Protein AF-0000000085060908 (afdb_homodimer)

Foldseek 3Di:
DAQAEDEDEFQDLVLLVCLCCVQVNWAWQDFADDPPGTQTWTHHPVCNPHHIYTHHYQPPPVRLVVLQVCVVVVHFPEEEEDADQVVSQVSNVVVVWAWPADWDDDDQKTKTWTDSVGRGIYMYIYGPDPDPD/DAQAEDEDEFQDLVLLVCLCCVQVNWAWQDWADDPPGTQTWTHHPVCNPHHIYTHHYQPPPVRLVVLQVCVVVVHFPEEEEDADQVVSQVSNVVVVWAWPADWDDDDQKTKTWTDSVGRGIYMYIYGPDPPPD

Sequence (266 aa):
MKIFIATVFVDNQEKALDFYTNKLGFQKKADISAGDYRWLTVVSPDQPNGVQLLLEPNAHPATKPFQSALKADCIPFTQFEVEDLDKEFQRLKSLGVEFVVEPMDAGPVMIASFDDTCGNLIQIMQYKFKKQEMKIFIATVFVDNQEKALDFYTNKLGFQKKADISAGDYRWLTVVSPDQPNGVQLLLEPNAHPATKPFQSALKADCIPFTQFEVEDLDKEFQRLKSLGVEFVVEPMDAGPVMIASFDDTCGNLIQIMQYKFKKQE

pLDDT: mean 95.76, std 8.35, range [41.19, 98.88]

Secondary structure (DSSP, 8-state):
-EE-EEEEEES-HHHHHHIIIIIT--EEEEEEEETTEEEEEEE-TT-TTS-EEEEEE--STTHHHHHHHHHHTT--SEEEE-S-HHHHHHHHHHTTPPEEEEEEEETTEEEEEEE-SSS-EEEEEEESS----/-EE-EEEEEES-HHHHHHIIIIIT--EEEEEEEETTEEEEEEE-TT-TTS-EEEEEE--STTHHHHHHHHHHTT--SEEEE-S-HHHHHHHHHHTTPPEEEEEEEETTEEEEEEE-SSS-EEEEEEESS----

Radius of gyration: 17.88 Å; Cα contacts (8 Å, |Δi|>4): 579; chains: 2; bounding box: 43×49×37 Å

Organism: Heterostelium pallidum (strain ATCC 26659 / Pp 5 / PN500) (NCBI:txid670386)

Solvent-accessible surface area (backbone atoms only — not comparable to full-atom values): 14336 Å² total; per-residue (Å²): 97,35,74,38,47,26,79,44,62,22,79,42,60,67,63,42,50,48,43,45,28,76,69,61,55,32,33,84,72,44,80,39,85,51,87,97,46,56,51,34,27,30,20,19,71,90,36,77,85,52,51,28,40,30,47,36,70,40,74,55,83,48,43,49,60,31,37,50,51,36,41,75,69,72,40,54,75,48,40,31,37,35,92,49,54,69,61,50,50,53,53,38,43,74,71,66,49,50,64,80,34,66,81,39,84,63,80,68,27,35,34,30,26,28,51,68,83,30,60,40,26,39,29,40,34,20,68,72,56,79,74,80,126,95,35,74,37,48,25,81,45,60,22,78,42,59,68,62,42,51,48,43,45,28,77,69,61,54,32,35,82,72,45,81,39,86,50,86,96,47,56,52,33,26,28,19,20,70,91,36,76,85,54,53,28,40,31,47,36,70,41,75,55,83,47,43,51,61,30,37,50,52,36,41,74,70,71,39,55,76,47,41,30,36,37,93,49,52,68,60,49,50,53,53,39,43,75,71,66,48,51,64,79,36,66,81,40,84,65,78,69,28,34,35,29,27,30,52,68,85,30,60,40,29,38,28,40,32,19,69,70,57,78,74,81,125

Structure (mmCIF, N/CA/C/O backbone):
data_AF-0000000085060908-model_v1
#
loop_
_entity.id
_entity.type
_entity.pdbx_description
1 polymer 'VOC domain-containing protein'
#
loop_
_atom_site.group_PDB
_atom_site.id
_atom_site.type_symbol
_atom_site.label_atom_id
_atom_site.label_alt_id
_atom_site.label_comp_id
_atom_site.label_asym_id
_atom_site.label_entity_id
_atom_site.label_seq_id
_atom_site.pdbx_PDB_ins_code
_atom_site.Cartn_x
_atom_site.Cartn_y
_atom_site.Cartn_z
_atom_site.occupancy
_atom_site.B_iso_or_equiv
_atom_site.auth_seq_id
_atom_site.auth_comp_id
_atom_site.auth_asym_id
_atom_site.auth_atom_id
_atom_site.pdbx_PDB_model_num
ATOM 1 N N . MET A 1 1 ? -1.332 -15.992 3.406 1 96 1 MET A N 1
ATOM 2 C CA . MET A 1 1 ? -0.693 -14.836 2.793 1 96 1 MET A CA 1
ATOM 3 C C . MET A 1 1 ? -1.074 -13.555 3.525 1 96 1 MET A C 1
ATOM 5 O O . MET A 1 1 ? -2.223 -13.383 3.938 1 96 1 MET A O 1
ATOM 9 N N . LYS A 1 2 ? -0.089 -12.648 3.775 1 97.62 2 LYS A N 1
ATOM 10 C CA . LYS A 1 2 ? -0.307 -11.406 4.512 1 97.62 2 LYS A CA 1
ATOM 11 C C . LYS A 1 2 ? 0.188 -10.203 3.713 1 97.62 2 LYS A C 1
ATOM 13 O O . LYS A 1 2 ? 1.217 -10.273 3.037 1 97.62 2 LYS A O 1
ATOM 18 N N . ILE A 1 3 ? -0.562 -9.148 3.846 1 98.38 3 ILE A N 1
ATOM 19 C CA . ILE A 1 3 ? -0.056 -7.891 3.299 1 98.38 3 ILE A CA 1
ATOM 20 C C . ILE A 1 3 ? 1.194 -7.461 4.062 1 98.38 3 ILE A C 1
ATOM 22 O O . ILE A 1 3 ? 1.163 -7.324 5.289 1 98.38 3 ILE A O 1
ATOM 26 N N . PHE A 1 4 ? 2.242 -7.309 3.355 1 97.12 4 PHE A N 1
ATOM 27 C CA . PHE A 1 4 ? 3.523 -7.086 4.02 1 97.12 4 PHE A CA 1
ATOM 28 C C . PHE A 1 4 ? 3.99 -5.648 3.822 1 97.12 4 PHE A C 1
ATOM 30 O O . PHE A 1 4 ? 4.484 -5.016 4.758 1 97.12 4 PHE A O 1
ATOM 37 N N . ILE A 1 5 ? 3.816 -5.172 2.637 1 97.75 5 ILE A N 1
ATOM 38 C CA . ILE A 1 5 ? 4.316 -3.846 2.291 1 97.75 5 ILE A CA 1
ATOM 39 C C . ILE A 1 5 ? 3.168 -2.98 1.773 1 97.75 5 ILE A C 1
ATOM 41 O O . ILE A 1 5 ? 2.348 -3.439 0.977 1 97.75 5 ILE A O 1
ATOM 45 N N . ALA A 1 6 ? 3.078 -1.814 2.252 1 98.38 6 ALA A N 1
ATOM 46 C CA . ALA A 1 6 ? 2.453 -0.684 1.569 1 98.38 6 ALA A CA 1
ATOM 47 C C . ALA A 1 6 ? 3.504 0.293 1.051 1 98.38 6 ALA A C 1
ATOM 49 O O . ALA A 1 6 ? 4.539 0.5 1.691 1 98.38 6 ALA A O 1
ATOM 50 N N . THR A 1 7 ? 3.232 0.821 -0.102 1 97.88 7 THR A N 1
ATOM 51 C CA . THR A 1 7 ? 4.277 1.631 -0.719 1 97.88 7 THR A CA 1
ATOM 52 C C . THR A 1 7 ? 3.84 3.088 -0.828 1 97.88 7 THR A C 1
ATOM 54 O O . THR A 1 7 ? 2.674 3.373 -1.117 1 97.88 7 THR A O 1
ATOM 57 N N . VAL A 1 8 ? 4.715 3.986 -0.559 1 98.25 8 VAL A N 1
ATOM 58 C CA . VAL A 1 8 ? 4.652 5.359 -1.042 1 98.25 8 VAL A CA 1
ATOM 59 C C . VAL A 1 8 ? 5.926 5.699 -1.812 1 98.25 8 VAL A C 1
ATOM 61 O O . VAL A 1 8 ? 7.027 5.332 -1.396 1 98.25 8 VAL A O 1
ATOM 64 N N . PHE A 1 9 ? 5.758 6.336 -2.949 1 98.44 9 PHE A N 1
ATOM 65 C CA . PHE A 1 9 ? 6.906 6.797 -3.715 1 98.44 9 PHE A CA 1
ATOM 66 C C . PHE A 1 9 ? 7.383 8.156 -3.211 1 98.44 9 PHE A C 1
ATOM 68 O O . PHE A 1 9 ? 6.57 9.047 -2.943 1 98.44 9 PHE A O 1
ATOM 75 N N . VAL A 1 10 ? 8.68 8.281 -3.148 1 98.62 10 VAL A N 1
ATOM 76 C CA . VAL A 1 10 ? 9.195 9.516 -2.568 1 98.62 10 VAL A CA 1
ATOM 77 C C . VAL A 1 10 ? 10.352 10.039 -3.414 1 98.62 10 VAL A C 1
ATOM 79 O O . VAL A 1 10 ? 11.094 9.266 -4.012 1 98.62 10 VAL A O 1
ATOM 82 N N . ASP A 1 11 ? 10.57 11.375 -3.455 1 97.62 11 ASP A N 1
ATOM 83 C CA . ASP A 1 11 ? 11.609 11.977 -4.281 1 97.62 11 ASP A CA 1
ATOM 84 C C . ASP A 1 11 ? 12.953 11.984 -3.561 1 97.62 11 ASP A C 1
ATOM 86 O O . ASP A 1 11 ? 14 12.117 -4.191 1 97.62 11 ASP A O 1
ATOM 90 N N . ASN A 1 12 ? 12.914 11.906 -2.285 1 97.88 12 ASN A N 1
ATOM 91 C CA . ASN A 1 12 ? 14.094 11.883 -1.425 1 97.88 12 ASN A CA 1
ATOM 92 C C . ASN A 1 12 ? 13.852 11.062 -0.162 1 97.88 12 ASN A C 1
ATOM 94 O O . ASN A 1 12 ? 13.039 11.445 0.687 1 97.88 12 ASN A O 1
ATOM 98 N N . GLN A 1 13 ? 14.586 9.914 -0.036 1 98.5 13 GLN A N 1
ATOM 99 C CA . GLN A 1 13 ? 14.305 8.969 1.041 1 98.5 13 GLN A CA 1
ATOM 100 C C . GLN A 1 13 ? 14.625 9.578 2.402 1 98.5 13 GLN A C 1
ATOM 102 O O . GLN A 1 13 ? 13.914 9.336 3.381 1 98.5 13 GLN A O 1
ATOM 107 N N . GLU A 1 14 ? 15.641 10.367 2.475 1 98.06 14 GLU A N 1
ATOM 108 C CA . GLU A 1 14 ? 16 10.977 3.75 1 98.06 14 GLU A CA 1
ATOM 109 C C . GLU A 1 14 ? 14.938 11.984 4.199 1 98.06 14 GLU A C 1
ATOM 111 O O . GLU A 1 14 ? 14.562 12.016 5.371 1 98.06 14 GLU A O 1
ATOM 116 N N . LYS A 1 15 ? 14.57 12.812 3.285 1 98.44 15 LYS A N 1
ATOM 117 C CA . LYS A 1 15 ? 13.508 13.766 3.582 1 98.44 15 LYS A CA 1
ATOM 118 C C . LYS A 1 15 ? 12.234 13.039 4.012 1 98.44 15 LYS A C 1
ATOM 120 O O . LYS A 1 15 ? 11.562 13.461 4.957 1 98.44 15 LYS A O 1
ATOM 125 N N . ALA A 1 16 ? 11.898 11.969 3.316 1 98.75 16 ALA A N 1
ATOM 126 C CA . ALA A 1 16 ? 10.711 11.188 3.643 1 98.75 16 ALA A CA 1
ATOM 127 C C . ALA A 1 16 ? 10.836 10.562 5.031 1 98.75 16 ALA A C 1
ATOM 129 O O . ALA A 1 16 ? 9.898 10.617 5.828 1 98.75 16 ALA A O 1
ATOM 130 N N . LEU A 1 17 ? 11.984 9.945 5.27 1 98.81 17 LEU A N 1
ATOM 131 C CA . LEU A 1 17 ? 12.188 9.344 6.586 1 98.81 17 LEU A CA 1
ATOM 132 C C . LEU A 1 17 ? 11.961 10.375 7.691 1 98.81 17 LEU A C 1
ATOM 134 O O . LEU A 1 17 ? 11.273 10.086 8.672 1 98.81 17 LEU A O 1
ATOM 138 N N . ASP A 1 18 ? 12.523 11.516 7.551 1 98.69 18 ASP A N 1
ATOM 139 C CA . ASP A 1 18 ? 12.359 12.586 8.531 1 98.69 18 ASP A CA 1
ATOM 140 C C . ASP A 1 18 ? 10.891 12.961 8.703 1 98.69 18 ASP A C 1
ATOM 142 O O . ASP A 1 18 ? 10.391 13.031 9.828 1 98.69 18 ASP A O 1
ATOM 146 N N . PHE A 1 19 ? 10.18 13.164 7.641 1 98.88 19 PHE A N 1
ATOM 147 C CA . PHE A 1 19 ? 8.781 13.562 7.68 1 98.88 19 PHE A CA 1
ATOM 148 C C . PHE A 1 19 ? 7.93 12.477 8.336 1 98.88 19 PHE A C 1
ATOM 150 O O . PHE A 1 19 ? 7.16 12.766 9.258 1 98.88 19 PHE A O 1
ATOM 157 N N . TYR A 1 20 ? 8.039 11.234 7.922 1 98.88 20 TYR A N 1
ATOM 158 C CA . TYR A 1 20 ? 7.16 10.148 8.352 1 98.88 20 TYR A CA 1
ATOM 159 C C . TYR A 1 20 ? 7.473 9.727 9.781 1 98.88 20 TYR A C 1
ATOM 161 O O . TYR A 1 20 ? 6.613 9.18 10.477 1 98.88 20 TYR A O 1
ATOM 169 N N . THR A 1 21 ? 8.703 9.969 10.227 1 98.69 21 THR A N 1
ATOM 170 C CA . THR A 1 21 ? 9.016 9.648 11.617 1 98.69 21 THR A CA 1
ATOM 171 C C . THR A 1 21 ? 8.742 10.844 12.523 1 98.69 21 THR A C 1
ATOM 173 O O . THR A 1 21 ? 7.879 10.781 13.391 1 98.69 21 THR A O 1
ATOM 176 N N . ASN A 1 22 ? 9.289 11.992 12.203 1 98.12 22 ASN A N 1
ATOM 177 C CA . ASN A 1 22 ? 9.273 13.117 13.133 1 98.12 22 ASN A CA 1
ATOM 178 C C . ASN A 1 22 ? 7.949 13.867 13.086 1 98.12 22 ASN A C 1
ATOM 180 O O . ASN A 1 22 ? 7.516 14.438 14.094 1 98.12 22 ASN A O 1
ATOM 184 N N . LYS A 1 23 ? 7.316 13.891 11.961 1 98.25 23 LYS A N 1
ATOM 185 C CA . LYS A 1 23 ? 6.023 14.562 11.883 1 98.25 23 LYS A CA 1
ATOM 186 C C . LYS A 1 23 ? 4.879 13.578 12.109 1 98.25 23 LYS A C 1
ATOM 188 O O . LYS A 1 23 ? 3.998 13.828 12.938 1 98.25 23 LYS A O 1
ATOM 193 N N . LEU A 1 24 ? 4.938 12.461 11.477 1 98.56 24 LEU A N 1
ATOM 194 C CA . LEU A 1 24 ? 3.777 11.578 11.508 1 98.56 24 LEU A CA 1
ATOM 195 C C . LEU A 1 24 ? 3.885 10.578 12.656 1 98.56 24 LEU A C 1
ATOM 197 O O . LEU A 1 24 ? 2.893 9.953 13.031 1 98.56 24 LEU A O 1
ATOM 201 N N . GLY A 1 25 ? 5.082 10.305 13.148 1 98.12 25 GLY A N 1
ATOM 202 C CA . GLY A 1 25 ? 5.242 9.492 14.344 1 98.12 25 GLY A CA 1
ATOM 203 C C . GLY A 1 25 ? 5.504 8.023 14.031 1 98.12 25 GLY A C 1
ATOM 204 O O . GLY A 1 25 ? 5.547 7.191 14.938 1 98.12 25 GLY A O 1
ATOM 205 N N . PHE A 1 26 ? 5.707 7.68 12.797 1 98.88 26 PHE A N 1
ATOM 206 C CA . PHE A 1 26 ? 6.086 6.309 12.469 1 98.88 26 PHE A CA 1
ATOM 207 C C . PHE A 1 26 ? 7.484 5.996 12.984 1 98.88 26 PHE A C 1
ATOM 209 O O . PHE A 1 26 ? 8.25 6.902 13.312 1 98.88 26 PHE A O 1
ATOM 216 N N . GLN A 1 27 ? 7.762 4.664 13.031 1 98.75 27 GLN A N 1
ATOM 217 C CA . GLN A 1 27 ? 9.07 4.191 13.461 1 98.75 27 GLN A CA 1
ATOM 218 C C . GLN A 1 27 ? 9.828 3.527 12.312 1 98.75 27 GLN A C 1
ATOM 220 O O . GLN A 1 27 ? 9.242 2.754 11.547 1 98.75 27 GLN A O 1
ATOM 225 N N . LYS A 1 28 ? 11.109 3.887 12.25 1 98.62 28 LYS A N 1
ATOM 226 C CA . LYS A 1 28 ? 11.93 3.184 11.266 1 98.62 28 LYS A CA 1
ATOM 227 C C . LYS A 1 28 ? 11.984 1.688 11.562 1 98.62 28 LYS A C 1
ATOM 229 O O . LYS A 1 28 ? 12.156 1.285 12.719 1 98.62 28 LYS A O 1
ATOM 234 N N . LYS A 1 29 ? 11.812 0.874 10.555 1 97.94 29 LYS A N 1
ATOM 235 C CA . LYS A 1 29 ? 11.828 -0.577 10.711 1 97.94 29 LYS A CA 1
ATOM 236 C C . LYS A 1 29 ? 13.031 -1.193 10 1 97.94 29 LYS A C 1
ATOM 238 O O . LYS A 1 29 ? 13.773 -1.98 10.586 1 97.94 29 LYS A O 1
ATOM 243 N N . ALA A 1 30 ? 13.203 -0.899 8.734 1 96.5 30 ALA A N 1
ATOM 244 C CA . ALA A 1 30 ? 14.344 -1.38 7.953 1 96.5 30 ALA A CA 1
ATOM 245 C C . ALA A 1 30 ? 15.062 -0.224 7.27 1 96.5 30 ALA A C 1
ATOM 247 O O . ALA A 1 30 ? 14.43 0.735 6.82 1 96.5 30 ALA A O 1
ATOM 248 N N . ASP A 1 31 ? 16.297 -0.272 7.168 1 97 31 ASP A N 1
ATOM 249 C CA . ASP A 1 31 ? 17.203 0.636 6.461 1 97 31 ASP A CA 1
ATOM 250 C C . ASP A 1 31 ? 18.422 -0.103 5.941 1 97 31 ASP A C 1
ATOM 252 O O . ASP A 1 31 ? 19.484 -0.09 6.578 1 97 31 ASP A O 1
ATOM 256 N N . ILE A 1 32 ? 18.219 -0.673 4.781 1 94.19 32 ILE A N 1
ATOM 257 C CA . ILE A 1 32 ? 19.219 -1.562 4.211 1 94.19 32 ILE A CA 1
ATOM 258 C C . ILE A 1 32 ? 19.625 -1.066 2.822 1 94.19 32 ILE A C 1
ATOM 260 O O . ILE A 1 32 ? 18.766 -0.756 1.995 1 94.19 32 ILE A O 1
ATOM 264 N N . SER A 1 33 ? 20.922 -1.042 2.607 1 91.31 33 SER A N 1
ATOM 265 C CA . SER A 1 33 ? 21.406 -0.641 1.29 1 91.31 33 SER A CA 1
ATOM 266 C C . SER A 1 33 ? 20.922 -1.604 0.208 1 91.31 33 SER A C 1
ATOM 268 O O . SER A 1 33 ? 20.953 -2.822 0.397 1 91.31 33 SER A O 1
ATOM 270 N N . ALA A 1 34 ? 20.422 -1.094 -0.915 1 86.56 34 ALA A N 1
ATOM 271 C CA . ALA A 1 34 ? 19.984 -1.841 -2.09 1 86.56 34 ALA A CA 1
ATOM 272 C C . ALA A 1 34 ? 20.375 -1.122 -3.377 1 86.56 34 ALA A C 1
ATOM 274 O O . ALA A 1 34 ? 19.562 -0.414 -3.975 1 86.56 34 ALA A O 1
ATOM 275 N N . GLY A 1 35 ? 21.625 -1.336 -3.783 1 86.44 35 GLY A N 1
ATOM 276 C CA . GLY A 1 35 ? 22.156 -0.604 -4.926 1 86.44 35 GLY A CA 1
ATOM 277 C C . GLY A 1 35 ? 22.312 0.88 -4.66 1 86.44 35 GLY A C 1
ATOM 278 O O . GLY A 1 35 ? 22.938 1.275 -3.67 1 86.44 35 GLY A O 1
ATOM 279 N N . ASP A 1 36 ? 21.656 1.695 -5.598 1 88.75 36 ASP A N 1
ATOM 280 C CA . ASP A 1 36 ? 21.781 3.146 -5.508 1 88.75 36 ASP A CA 1
ATOM 281 C C . ASP A 1 36 ? 20.797 3.717 -4.484 1 88.75 36 ASP A C 1
ATOM 283 O O . ASP A 1 36 ? 20.859 4.898 -4.145 1 88.75 36 ASP A O 1
ATOM 287 N N . TYR A 1 37 ? 19.953 2.934 -4.035 1 90 37 TYR A N 1
ATOM 288 C CA . TYR A 1 37 ? 18.938 3.379 -3.086 1 90 37 TYR A CA 1
ATOM 289 C C . TYR A 1 37 ? 18.906 2.471 -1.863 1 90 37 TYR A C 1
ATOM 291 O O . TYR A 1 37 ? 19.859 1.752 -1.585 1 90 37 TYR A O 1
ATOM 299 N N . ARG A 1 38 ? 17.812 2.654 -0.979 1 93.81 38 ARG A N 1
ATOM 300 C CA . ARG A 1 38 ? 17.656 1.895 0.259 1 93.81 38 ARG A CA 1
ATOM 301 C C . ARG A 1 38 ? 16.312 1.185 0.307 1 93.81 38 ARG A C 1
ATOM 303 O O . ARG A 1 38 ? 15.297 1.739 -0.12 1 93.81 38 ARG A O 1
ATOM 310 N N . TRP A 1 39 ? 16.406 -0.022 0.77 1 95.31 39 TRP A N 1
ATOM 311 C CA . TRP A 1 39 ? 15.195 -0.597 1.356 1 95.31 39 TRP A CA 1
ATOM 312 C C . TRP A 1 39 ? 14.883 0.044 2.705 1 95.31 39 TRP A C 1
ATOM 314 O O . TRP A 1 39 ? 15.445 -0.35 3.73 1 95.31 39 TRP A O 1
ATOM 324 N N . LEU A 1 40 ? 14.055 1.019 2.654 1 98.19 40 LEU A N 1
ATOM 325 C CA . LEU A 1 40 ? 13.742 1.871 3.795 1 98.19 40 LEU A CA 1
ATOM 326 C C . LEU A 1 40 ? 12.258 1.809 4.133 1 98.19 40 LEU A C 1
ATOM 328 O O . LEU A 1 40 ? 11.414 2.23 3.332 1 98.19 40 LEU A O 1
ATOM 332 N N . THR A 1 41 ? 11.961 1.226 5.285 1 98.56 41 THR A N 1
ATOM 333 C CA . THR A 1 41 ? 10.555 1.099 5.66 1 98.56 41 THR A CA 1
ATOM 334 C C . THR A 1 41 ? 10.32 1.687 7.051 1 98.56 41 THR A C 1
ATOM 336 O O . THR A 1 41 ? 11.25 1.814 7.844 1 98.56 41 THR A O 1
ATOM 339 N N . VAL A 1 42 ? 9.039 2.119 7.277 1 98.81 42 VAL A N 1
ATOM 340 C CA . VAL A 1 42 ? 8.586 2.545 8.602 1 98.81 42 VAL A CA 1
ATOM 341 C C . VAL A 1 42 ? 7.328 1.771 8.984 1 98.81 42 VAL A C 1
ATOM 343 O O . VAL A 1 42 ? 6.648 1.209 8.125 1 98.81 42 VAL A O 1
ATOM 346 N N . VAL A 1 43 ? 7.043 1.689 10.289 1 98.75 43 VAL A N 1
ATOM 347 C CA . VAL A 1 43 ? 5.867 1.02 10.82 1 98.75 43 VAL A CA 1
ATOM 348 C C . VAL A 1 43 ? 5.176 1.926 11.844 1 98.75 43 VAL A C 1
ATOM 350 O O . VAL A 1 43 ? 5.773 2.885 12.336 1 98.75 43 VAL A O 1
ATOM 353 N N . SER A 1 44 ? 3.887 1.646 12 1 98.44 44 SER A N 1
ATOM 354 C CA . SER A 1 44 ? 3.205 2.295 13.109 1 98.44 44 SER A CA 1
ATOM 355 C C . SER A 1 44 ? 3.812 1.883 14.445 1 98.44 44 SER A C 1
ATOM 357 O O . SER A 1 44 ? 4.055 0.698 14.688 1 98.44 44 SER A O 1
ATOM 359 N N . PRO A 1 45 ? 4.027 2.801 15.367 1 97.62 45 PRO A N 1
ATOM 360 C CA . PRO A 1 45 ? 4.508 2.4 16.688 1 97.62 45 PRO A CA 1
ATOM 361 C C . PRO A 1 45 ? 3.521 1.5 17.438 1 97.62 45 PRO A C 1
ATOM 363 O O . PRO A 1 45 ? 3.92 0.729 18.312 1 97.62 45 PRO A O 1
ATOM 366 N N . ASP A 1 46 ? 2.25 1.579 17.062 1 95.19 46 ASP A N 1
ATOM 367 C CA . ASP A 1 46 ? 1.215 0.749 17.672 1 95.19 46 ASP A CA 1
ATOM 368 C C . ASP A 1 46 ? 1.238 -0.667 17.094 1 95.19 46 ASP A C 1
ATOM 370 O O . ASP A 1 46 ? 0.642 -1.582 17.672 1 95.19 46 ASP A O 1
ATOM 374 N N . GLN A 1 47 ? 1.807 -0.832 15.969 1 96.06 47 GLN A N 1
ATOM 375 C CA . GLN A 1 47 ? 1.909 -2.115 15.281 1 96.06 47 GLN A CA 1
ATOM 376 C C . GLN A 1 47 ? 3.33 -2.361 14.789 1 96.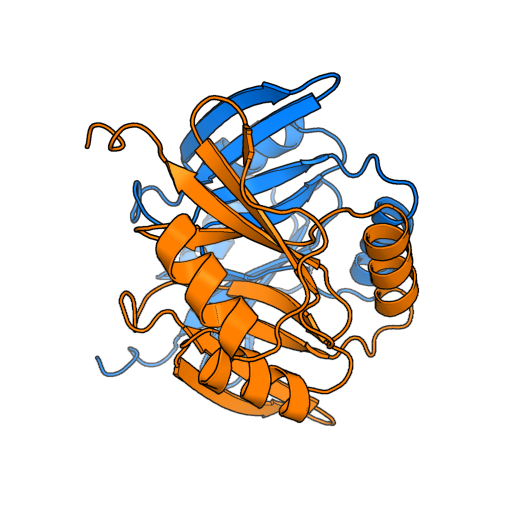06 47 GLN A C 1
ATOM 378 O O . GLN A 1 47 ? 3.557 -2.51 13.586 1 96.06 47 GLN A O 1
ATOM 383 N N . PRO A 1 48 ? 4.301 -2.508 15.719 1 96.19 48 PRO A N 1
ATOM 384 C CA . PRO A 1 48 ? 5.707 -2.582 15.32 1 96.19 48 PRO A CA 1
ATOM 385 C C . PRO A 1 48 ? 6.02 -3.814 14.469 1 96.19 48 PRO A C 1
ATOM 387 O O . PRO A 1 48 ? 7.047 -3.859 13.797 1 96.19 48 PRO A O 1
ATOM 390 N N . ASN A 1 49 ? 5.148 -4.84 14.492 1 93.75 49 ASN A N 1
ATOM 391 C CA . ASN A 1 49 ? 5.352 -6.035 13.688 1 93.75 49 ASN A CA 1
ATOM 392 C C . ASN A 1 49 ? 4.309 -6.152 12.578 1 93.75 49 ASN A C 1
ATOM 394 O O . ASN A 1 49 ? 4.109 -7.23 12.016 1 93.75 49 ASN A O 1
ATOM 398 N N . GLY A 1 50 ? 3.588 -5.07 12.328 1 95.25 50 GLY A N 1
ATOM 399 C CA . GLY A 1 50 ? 2.561 -5.047 11.297 1 95.25 50 GLY A CA 1
ATOM 400 C C . GLY A 1 50 ? 3.104 -4.711 9.922 1 95.25 50 GLY A C 1
ATOM 401 O O . GLY A 1 50 ? 4.293 -4.887 9.656 1 95.25 50 GLY A O 1
ATOM 402 N N . VAL A 1 51 ? 2.227 -4.312 9.031 1 97.88 51 VAL A N 1
ATOM 403 C CA . VAL A 1 51 ? 2.564 -3.922 7.664 1 97.88 51 VAL A CA 1
ATOM 404 C C . VAL A 1 51 ? 3.578 -2.779 7.691 1 97.88 51 VAL A C 1
ATOM 406 O O . VAL A 1 51 ? 3.49 -1.885 8.539 1 97.88 51 VAL A O 1
ATOM 409 N N . GLN A 1 52 ? 4.5 -2.869 6.781 1 98.38 52 GLN A N 1
ATOM 410 C CA . GLN A 1 52 ? 5.512 -1.824 6.66 1 98.38 52 GLN A CA 1
ATOM 411 C C . GLN A 1 52 ? 5.18 -0.87 5.516 1 98.38 52 GLN A C 1
ATOM 413 O O . GLN A 1 52 ? 4.723 -1.3 4.453 1 98.38 52 GLN A O 1
ATOM 418 N N . LEU A 1 53 ? 5.43 0.432 5.809 1 98.81 53 LEU A N 1
ATOM 419 C CA . LEU A 1 53 ? 5.379 1.424 4.738 1 98.81 53 LEU A CA 1
ATOM 420 C C . LEU A 1 53 ? 6.742 1.572 4.07 1 98.81 53 LEU A C 1
ATOM 422 O O . LEU A 1 53 ? 7.703 2.014 4.703 1 98.81 53 LEU A O 1
ATOM 426 N N . LEU A 1 54 ? 6.828 1.121 2.844 1 98.56 54 LEU A N 1
ATOM 427 C CA . LEU A 1 54 ? 8.055 1.285 2.074 1 98.56 54 LEU A CA 1
ATOM 428 C C . LEU A 1 54 ? 8.156 2.699 1.511 1 98.56 54 LEU A C 1
ATOM 430 O O . LEU A 1 54 ? 7.27 3.148 0.787 1 98.56 54 LEU A O 1
ATOM 434 N N . LEU A 1 55 ? 9.156 3.426 1.932 1 98.69 55 LEU A N 1
ATOM 435 C CA . LEU A 1 55 ? 9.492 4.711 1.331 1 98.69 55 LEU A CA 1
ATOM 436 C C . LEU A 1 55 ? 10.312 4.523 0.061 1 98.69 55 LEU A C 1
ATOM 438 O O . LEU A 1 55 ? 11.539 4.637 0.087 1 98.69 55 LEU A O 1
ATOM 442 N N . GLU A 1 56 ? 9.664 4.242 -1.037 1 97.94 56 GLU A N 1
ATOM 443 C CA . GLU A 1 56 ? 10.25 3.803 -2.299 1 97.94 56 GLU A CA 1
ATOM 444 C C . GLU A 1 56 ? 10.711 4.992 -3.141 1 97.94 56 GLU A C 1
ATOM 446 O O . GLU A 1 56 ? 9.922 5.898 -3.422 1 97.94 56 GLU A O 1
ATOM 451 N N . PRO A 1 57 ? 11.984 5.02 -3.58 1 97.56 57 PRO A N 1
ATOM 452 C CA . PRO A 1 57 ? 12.375 6.094 -4.492 1 97.56 57 PRO A CA 1
ATOM 453 C C . PRO A 1 57 ? 11.516 6.148 -5.75 1 97.56 57 PRO A C 1
ATOM 455 O O . PRO A 1 57 ? 11.164 5.105 -6.305 1 97.56 57 PRO A O 1
ATOM 458 N N . ASN A 1 58 ? 11.18 7.387 -6.156 1 97.69 58 ASN A N 1
ATOM 459 C CA . ASN A 1 58 ? 10.422 7.539 -7.398 1 97.69 58 ASN A CA 1
ATOM 460 C C . ASN A 1 58 ? 11.344 7.609 -8.609 1 97.69 58 ASN A C 1
ATOM 462 O O . ASN A 1 58 ? 11.164 8.453 -9.484 1 97.69 58 ASN A O 1
ATOM 466 N N . ALA A 1 59 ? 12.328 6.777 -8.719 1 95.94 59 ALA A N 1
ATOM 467 C CA . ALA A 1 59 ? 13.398 6.84 -9.711 1 95.94 59 ALA A CA 1
ATOM 468 C C . ALA A 1 59 ? 12.945 6.254 -11.047 1 95.94 59 ALA A C 1
ATOM 470 O O . ALA A 1 59 ? 13.477 6.613 -12.102 1 95.94 59 ALA A O 1
ATOM 471 N N . HIS A 1 60 ? 12.039 5.266 -11 1 96.94 60 HIS A N 1
ATOM 472 C CA . HIS A 1 60 ? 11.523 4.742 -12.258 1 96.94 60 HIS A CA 1
ATOM 473 C C . HIS A 1 60 ? 10.867 5.844 -13.086 1 96.94 60 HIS A C 1
ATOM 475 O O . HIS A 1 60 ? 10.094 6.648 -12.555 1 96.94 60 HIS A O 1
ATOM 481 N N . PRO A 1 61 ? 11.07 5.891 -14.367 1 97.75 61 PRO A N 1
ATOM 482 C CA . PRO A 1 61 ? 10.625 7.012 -15.195 1 97.75 61 PRO A CA 1
ATOM 483 C C . PRO A 1 61 ? 9.102 7.188 -15.18 1 97.75 61 PRO A C 1
ATOM 485 O O . PRO A 1 61 ? 8.609 8.305 -15.352 1 97.75 61 PRO A O 1
ATOM 488 N N . ALA A 1 62 ? 8.367 6.203 -14.93 1 98.06 62 ALA A N 1
ATOM 489 C CA . ALA A 1 62 ? 6.91 6.273 -14.977 1 98.06 62 ALA A CA 1
ATOM 490 C C . ALA A 1 62 ? 6.352 6.805 -13.656 1 98.06 62 ALA A C 1
ATOM 492 O O . ALA A 1 62 ? 5.18 7.184 -13.586 1 98.06 62 ALA A O 1
ATOM 493 N N . THR A 1 63 ? 7.129 6.781 -12.578 1 98.19 63 THR A N 1
ATOM 494 C CA . THR A 1 63 ? 6.602 7.051 -11.242 1 98.19 63 THR A CA 1
ATOM 495 C C . THR A 1 63 ? 6.324 8.539 -11.062 1 98.19 63 THR A C 1
ATOM 497 O O . THR A 1 63 ? 5.254 8.922 -10.586 1 98.19 63 THR A O 1
ATOM 500 N N . LYS A 1 64 ? 7.23 9.367 -11.453 1 97.5 64 LYS A N 1
ATOM 501 C CA . LYS A 1 64 ? 7.082 10.797 -11.219 1 97.5 64 LYS A CA 1
ATOM 502 C C . LYS A 1 64 ? 5.871 11.352 -11.969 1 97.5 64 LYS A C 1
ATOM 504 O O . LYS A 1 64 ? 5.066 12.086 -11.391 1 97.5 64 LYS A O 1
ATOM 509 N N . PRO A 1 65 ? 5.695 11.031 -13.289 1 98 65 PRO A N 1
ATOM 510 C CA . PRO A 1 65 ? 4.48 11.5 -13.969 1 98 65 PRO A CA 1
ATOM 511 C C . PRO A 1 65 ? 3.203 11.016 -13.281 1 98 65 PRO A C 1
ATOM 513 O O . PRO A 1 65 ? 2.23 11.766 -13.18 1 98 65 PRO A O 1
ATOM 516 N N . PHE A 1 66 ? 3.172 9.828 -12.828 1 98.25 66 PHE A N 1
ATOM 517 C CA . PHE A 1 66 ? 2.039 9.25 -12.117 1 98.25 66 PHE A CA 1
ATOM 518 C C . PHE A 1 66 ? 1.761 10.016 -10.828 1 98.25 66 PHE A C 1
ATOM 520 O O . PHE A 1 66 ? 0.636 10.461 -10.594 1 98.25 66 PHE A O 1
ATOM 527 N N . GLN A 1 67 ? 2.764 10.211 -10.055 1 97.5 67 GLN A N 1
ATOM 528 C CA . GLN A 1 67 ? 2.658 10.938 -8.789 1 97.5 67 GLN A CA 1
ATOM 529 C C . GLN A 1 67 ? 2.17 12.367 -9.008 1 97.5 67 GLN A C 1
ATOM 531 O O . GLN A 1 67 ? 1.274 12.836 -8.305 1 97.5 67 GLN A O 1
ATOM 536 N N . SER A 1 68 ? 2.742 13.039 -9.961 1 97.44 68 SER A N 1
ATOM 537 C CA . SER A 1 68 ? 2.406 14.43 -10.25 1 97.44 68 SER A CA 1
ATOM 538 C C . SER A 1 68 ? 0.956 14.562 -10.703 1 97.44 68 SER A C 1
ATOM 540 O O . SER A 1 68 ? 0.272 15.523 -10.336 1 97.44 68 SER A O 1
ATOM 542 N N . ALA A 1 69 ? 0.526 13.664 -11.523 1 98.31 69 ALA A N 1
ATOM 543 C CA . ALA A 1 69 ? -0.84 13.711 -12.039 1 98.31 69 ALA A CA 1
ATOM 544 C C . ALA A 1 69 ? -1.855 13.531 -10.914 1 98.31 69 ALA A C 1
ATOM 546 O O . ALA A 1 69 ? -2.859 14.242 -10.852 1 98.31 69 ALA A O 1
ATOM 547 N N . LEU A 1 70 ? -1.645 12.547 -10.023 1 97.94 70 LEU A N 1
ATOM 548 C CA . LEU A 1 70 ? -2.541 12.352 -8.891 1 97.94 70 LEU A CA 1
ATOM 549 C C . LEU A 1 70 ? -2.604 13.602 -8.023 1 97.94 70 LEU A C 1
ATOM 551 O O . LEU A 1 70 ? -3.689 14.062 -7.664 1 97.94 70 LEU A O 1
ATOM 555 N N . LYS A 1 71 ? -1.442 14.109 -7.715 1 97.44 71 LYS A N 1
ATOM 556 C CA . LYS A 1 71 ? -1.368 15.289 -6.859 1 97.44 71 LYS A CA 1
ATOM 557 C C . LYS A 1 71 ? -2.078 16.484 -7.504 1 97.44 71 LYS A C 1
ATOM 559 O O . LYS A 1 71 ? -2.807 17.219 -6.832 1 97.44 71 LYS A O 1
ATOM 564 N N . ALA A 1 72 ? -1.872 16.672 -8.773 1 97.12 72 ALA A N 1
ATOM 565 C CA . ALA A 1 72 ? -2.502 17.766 -9.5 1 97.12 72 ALA A CA 1
ATOM 566 C C . ALA A 1 72 ? -4.023 17.656 -9.445 1 97.12 72 ALA A C 1
ATOM 568 O O . ALA A 1 72 ? -4.723 18.672 -9.422 1 97.12 72 ALA 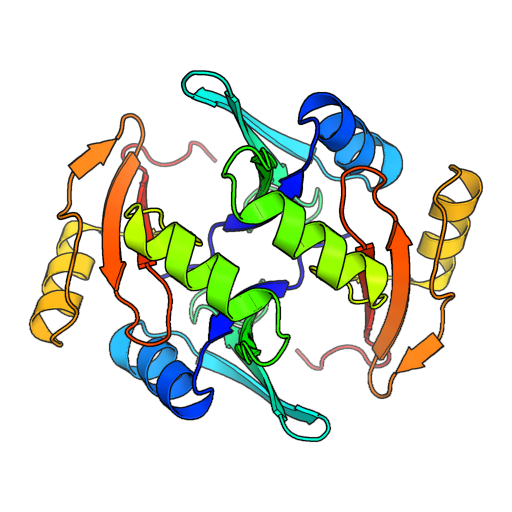A O 1
ATOM 569 N N . ASP A 1 73 ? -4.551 16.484 -9.383 1 97.56 73 ASP A N 1
ATOM 570 C CA . ASP A 1 73 ? -5.992 16.25 -9.344 1 97.56 73 ASP A CA 1
ATOM 571 C C . ASP A 1 73 ? -6.488 16.109 -7.91 1 97.56 73 ASP A C 1
ATOM 573 O O . ASP A 1 73 ? -7.625 15.688 -7.68 1 97.56 73 ASP A O 1
ATOM 577 N N . CYS A 1 74 ? -5.566 16.391 -6.871 1 96.75 74 CYS A N 1
ATOM 578 C CA . CYS A 1 74 ? -5.879 16.406 -5.449 1 96.75 74 CYS A CA 1
ATOM 579 C C . CYS A 1 74 ? -6.305 15.023 -4.969 1 96.75 74 CYS A C 1
ATOM 581 O O . CYS A 1 74 ? -7.188 14.906 -4.113 1 96.75 74 CYS A O 1
ATOM 583 N N . ILE A 1 75 ? -5.746 14.031 -5.562 1 97.19 75 ILE A N 1
ATOM 584 C CA . ILE A 1 75 ? -6.055 12.656 -5.188 1 97.19 75 ILE A CA 1
ATOM 585 C C . ILE A 1 75 ? -4.984 12.133 -4.227 1 97.19 75 ILE A C 1
ATOM 587 O O . ILE A 1 75 ? -3.811 12.039 -4.586 1 97.19 75 ILE A O 1
ATOM 591 N N . PRO A 1 76 ? -5.375 11.75 -3.012 1 97.94 76 PRO A N 1
ATOM 592 C CA . PRO A 1 76 ? -4.406 11.125 -2.107 1 97.94 76 PRO A CA 1
ATOM 593 C C . PRO A 1 76 ? -3.955 9.75 -2.588 1 97.94 76 PRO A C 1
ATOM 595 O O . PRO A 1 76 ? -4.758 8.992 -3.143 1 97.94 76 PRO A O 1
ATOM 598 N N . PHE A 1 77 ? -2.721 9.492 -2.379 1 97.5 77 PHE A N 1
ATOM 599 C CA . PHE A 1 77 ? -2.143 8.242 -2.859 1 97.5 77 PHE A CA 1
ATOM 600 C C . PHE A 1 77 ? -2.498 7.09 -1.929 1 97.5 77 PHE A C 1
ATOM 602 O O . PHE A 1 77 ? -2.68 5.953 -2.377 1 97.5 77 PHE A O 1
ATOM 609 N N . THR A 1 78 ? -2.477 7.316 -0.614 1 97.38 78 THR A N 1
ATOM 610 C CA . THR A 1 78 ? -2.803 6.297 0.377 1 97.38 78 THR A CA 1
ATOM 611 C C . THR A 1 78 ? -3.51 6.918 1.579 1 97.38 78 THR A C 1
ATOM 613 O O . THR A 1 78 ? -3.762 8.125 1.603 1 97.38 78 THR A O 1
ATOM 616 N N . GLN A 1 79 ? -3.852 6.02 2.531 1 97.94 79 GLN A N 1
ATOM 617 C CA . GLN A 1 79 ? -4.617 6.461 3.693 1 97.94 79 GLN A CA 1
ATOM 618 C C . GLN A 1 79 ? -4.07 5.844 4.977 1 97.94 79 GLN A C 1
ATOM 620 O O . GLN A 1 79 ? -3.691 4.672 5 1 97.94 79 GLN A O 1
ATOM 625 N N . PHE A 1 80 ? -4.047 6.652 6.027 1 98.75 80 PHE A N 1
ATOM 626 C CA . PHE A 1 80 ? -3.734 6.195 7.375 1 98.75 80 PHE A CA 1
ATOM 627 C C . PHE A 1 80 ? -4.918 6.414 8.305 1 98.75 80 PHE A C 1
ATOM 629 O O . PHE A 1 80 ? -5.68 7.367 8.141 1 98.75 80 PHE A O 1
ATOM 636 N N . GLU A 1 81 ? -5.012 5.543 9.258 1 98.12 81 GLU A N 1
ATOM 637 C CA . GLU A 1 81 ? -6.047 5.668 10.281 1 98.12 81 GLU A CA 1
ATOM 638 C C . GLU A 1 81 ? -5.516 6.375 11.523 1 98.12 81 GLU A C 1
ATOM 640 O O . GLU A 1 81 ? -4.395 6.105 11.961 1 98.12 81 GLU A O 1
ATOM 645 N N . VAL A 1 82 ? -6.301 7.238 12.047 1 98 82 VAL A N 1
ATOM 646 C CA . VAL A 1 82 ? -5.984 7.895 13.305 1 98 82 VAL A CA 1
ATOM 647 C C . VAL A 1 82 ? -7.133 7.699 14.289 1 98 82 VAL A C 1
ATOM 649 O O . VAL A 1 82 ? -8.281 7.488 13.883 1 98 82 VAL A O 1
ATOM 652 N N . GLU A 1 83 ? -6.844 7.762 15.555 1 96 83 GLU A N 1
ATOM 653 C CA . GLU A 1 83 ? -7.855 7.582 16.594 1 96 83 GLU A CA 1
ATOM 654 C C . GLU A 1 83 ? -8.703 8.836 16.766 1 96 83 GLU A C 1
ATOM 656 O O . GLU A 1 83 ? -9.898 8.75 17.031 1 96 83 GLU A O 1
ATOM 661 N N . ASP A 1 84 ? -8.07 9.93 16.719 1 97.44 84 ASP A N 1
ATOM 662 C CA . ASP A 1 84 ? -8.695 11.234 16.891 1 97.44 84 ASP A CA 1
ATOM 663 C C . ASP A 1 84 ? -8.242 12.203 15.797 1 97.44 84 ASP A C 1
ATOM 665 O O . ASP A 1 84 ? -7.152 12.773 15.883 1 97.44 84 ASP A O 1
ATOM 669 N N . LEU A 1 85 ? -9.109 12.398 14.805 1 98.5 85 LEU A N 1
ATOM 670 C CA . LEU A 1 85 ? -8.734 13.172 13.617 1 98.5 85 LEU A CA 1
ATOM 671 C C . LEU A 1 85 ? -8.484 14.633 13.977 1 98.5 85 LEU A C 1
ATOM 673 O O . LEU A 1 85 ? -7.496 15.219 13.523 1 98.5 85 LEU A O 1
ATOM 677 N N . ASP A 1 86 ? -9.352 15.242 14.758 1 98 86 ASP A N 1
ATOM 678 C CA . ASP A 1 86 ? -9.219 16.656 15.117 1 98 86 ASP A CA 1
ATOM 679 C C . ASP A 1 86 ? -7.914 16.906 15.867 1 98 86 ASP A C 1
ATOM 681 O O . ASP A 1 86 ? -7.207 17.875 15.578 1 98 86 ASP A O 1
ATOM 685 N N . LYS A 1 87 ? -7.641 16.062 16.766 1 98.31 87 LYS A N 1
ATOM 686 C CA . LYS A 1 87 ? -6.402 16.188 17.516 1 98.31 87 LYS A CA 1
ATOM 687 C C . LYS A 1 87 ? -5.18 16.062 16.609 1 98.31 87 LYS A C 1
ATOM 689 O O . LYS A 1 87 ? -4.234 16.844 16.719 1 98.31 87 LYS A O 1
ATOM 694 N N . GLU A 1 88 ? -5.188 15.086 15.766 1 98.56 88 GLU A N 1
ATOM 695 C CA . GLU A 1 88 ? -4.055 14.875 14.867 1 98.56 88 GLU A CA 1
ATOM 696 C C . GLU A 1 88 ? -3.918 16.016 13.875 1 98.56 88 GLU A C 1
ATOM 698 O O . GLU A 1 88 ? -2.805 16.422 13.531 1 98.56 88 GLU A O 1
ATOM 703 N N . PHE A 1 89 ? -5.023 16.516 13.398 1 98.75 89 PHE A N 1
ATOM 704 C CA . PHE A 1 89 ? -5.031 17.656 12.5 1 98.75 89 PHE A CA 1
ATOM 705 C C . PHE A 1 89 ? -4.348 18.859 13.148 1 98.75 89 PHE A C 1
ATOM 707 O O . PHE A 1 89 ? -3.455 19.469 12.555 1 98.75 89 PHE A O 1
ATOM 714 N N . GLN A 1 90 ? -4.742 19.156 14.352 1 98.75 90 GLN A N 1
ATOM 715 C CA . GLN A 1 90 ? -4.172 20.297 15.07 1 98.75 90 GLN A CA 1
ATOM 716 C C . GLN A 1 90 ? -2.682 20.078 15.328 1 98.75 90 GLN A C 1
ATOM 718 O O . GLN A 1 90 ? -1.882 21 15.156 1 98.75 90 GLN A O 1
ATOM 723 N N . ARG A 1 91 ? -2.361 18.922 15.703 1 98.5 91 ARG A N 1
ATOM 724 C CA . ARG A 1 91 ? -0.958 18.609 15.961 1 98.5 91 ARG A CA 1
ATOM 725 C C . ARG A 1 91 ? -0.116 18.812 14.703 1 98.5 91 ARG A C 1
ATOM 727 O O . ARG A 1 91 ? 0.905 19.5 14.742 1 98.5 91 ARG A O 1
ATOM 734 N N . LEU A 1 92 ? -0.543 18.234 13.617 1 98.81 92 LEU A N 1
ATOM 735 C CA . LEU A 1 92 ? 0.209 18.297 12.375 1 98.81 92 LEU A CA 1
ATOM 736 C C . LEU A 1 92 ? 0.261 19.734 11.844 1 98.81 92 LEU A C 1
ATOM 738 O O . LEU A 1 92 ? 1.284 20.156 11.305 1 98.81 92 LEU A O 1
ATOM 742 N N . LYS A 1 93 ? -0.789 20.422 11.969 1 98.5 93 LYS A N 1
ATOM 743 C CA . LYS A 1 93 ? -0.785 21.828 11.586 1 98.5 93 LYS A CA 1
ATOM 744 C C . LYS A 1 93 ? 0.248 22.625 12.391 1 98.5 93 LYS A C 1
ATOM 746 O O . LYS A 1 93 ? 0.967 23.453 11.836 1 98.5 93 LYS A O 1
ATOM 751 N N . SER A 1 94 ? 0.245 22.344 13.633 1 98.5 94 SER A N 1
ATOM 752 C CA . SER A 1 94 ? 1.183 23.062 14.5 1 98.5 94 SER A CA 1
ATOM 753 C C . SER A 1 94 ? 2.627 22.719 14.141 1 98.5 94 SER A C 1
ATOM 755 O O . SER A 1 94 ? 3.541 23.5 14.445 1 98.5 94 SER A O 1
ATOM 757 N N . LEU A 1 95 ? 2.811 21.625 13.516 1 98.31 95 LEU A N 1
ATOM 758 C CA . LEU A 1 95 ? 4.137 21.203 13.086 1 98.31 95 LEU A CA 1
ATOM 759 C C . LEU A 1 95 ? 4.438 21.688 11.672 1 98.31 95 LEU A C 1
ATOM 761 O O . LEU A 1 95 ? 5.453 21.312 11.086 1 98.31 95 LEU A O 1
ATOM 765 N N . GLY A 1 96 ? 3.539 22.391 11.102 1 98.12 96 GLY A N 1
ATOM 766 C CA . GLY A 1 96 ? 3.787 23.016 9.812 1 98.12 96 GLY A CA 1
ATOM 767 C C . GLY A 1 96 ? 3.334 22.156 8.641 1 98.12 96 GLY A C 1
ATOM 768 O O . GLY A 1 96 ? 3.658 22.453 7.488 1 98.12 96 GLY A O 1
ATOM 769 N N . VAL A 1 97 ? 2.594 21.141 8.859 1 98.69 97 VAL A N 1
ATOM 770 C CA . VAL A 1 97 ? 2.068 20.312 7.785 1 98.69 97 VAL A CA 1
ATOM 771 C C . VAL A 1 97 ? 0.946 21.047 7.059 1 98.69 97 VAL A C 1
ATOM 773 O O . VAL A 1 97 ? 0.069 21.641 7.699 1 98.69 97 VAL A O 1
ATOM 776 N N . GLU A 1 98 ? 0.99 21.047 5.746 1 98.5 98 GLU A N 1
ATOM 777 C CA . GLU A 1 98 ? -0.011 21.719 4.934 1 98.5 98 GLU A CA 1
ATOM 778 C C . GLU A 1 98 ? -1.146 20.781 4.543 1 98.5 98 GLU A C 1
ATOM 780 O O . GLU A 1 98 ? -0.922 19.797 3.842 1 98.5 98 GLU A O 1
ATOM 785 N N . PHE A 1 99 ? -2.281 21.156 4.945 1 98.75 99 PHE A N 1
ATOM 786 C CA . PHE A 1 99 ? -3.469 20.375 4.602 1 98.75 99 PHE A CA 1
ATOM 787 C C . PHE A 1 99 ? -4.141 20.938 3.354 1 98.75 99 PHE A C 1
ATOM 789 O O . PHE A 1 99 ? -4.273 22.156 3.207 1 98.75 99 PHE A O 1
ATOM 796 N N . VAL A 1 100 ? -4.516 20.031 2.484 1 98.38 100 VAL A N 1
ATOM 797 C CA . VAL A 1 100 ? -5.242 20.422 1.284 1 98.38 100 VAL A CA 1
ATOM 798 C C . VAL A 1 100 ? -6.734 20.156 1.47 1 98.38 100 VAL A C 1
ATOM 800 O O . VAL A 1 100 ? -7.562 20.688 0.735 1 98.38 100 VAL A O 1
ATOM 803 N N . VAL A 1 101 ? -7.086 19.312 2.281 1 98.31 101 VAL A N 1
ATOM 804 C CA . VAL A 1 101 ? -8.445 19.062 2.752 1 98.31 101 VAL A CA 1
ATOM 805 C C . VAL A 1 101 ? -8.477 19.078 4.277 1 98.31 101 VAL A C 1
ATOM 807 O O . VAL A 1 101 ? -7.797 18.297 4.934 1 98.31 101 VAL A O 1
ATOM 810 N N . GLU A 1 102 ? -9.219 20 4.789 1 98.44 102 GLU A N 1
ATOM 811 C CA . GLU A 1 102 ? -9.398 20.031 6.234 1 98.44 102 GLU A CA 1
ATOM 812 C C . GLU A 1 102 ? -10.383 18.969 6.695 1 98.44 102 GLU A C 1
ATOM 814 O O . GLU A 1 102 ? -11.094 18.375 5.879 1 98.44 102 GLU A O 1
ATOM 819 N N . PRO A 1 103 ? -10.367 18.688 8.023 1 98.5 103 PRO A N 1
ATOM 820 C CA . PRO A 1 103 ? -11.258 17.625 8.516 1 98.5 103 PRO A CA 1
ATOM 821 C C . PRO A 1 103 ? -12.703 17.812 8.039 1 98.5 103 PRO A C 1
ATOM 823 O O . PRO A 1 103 ? -13.266 18.906 8.188 1 98.5 103 PRO A O 1
ATOM 826 N N . MET A 1 104 ? -13.188 16.719 7.508 1 98 104 MET A N 1
ATOM 827 C CA . MET A 1 104 ? -14.555 16.781 7.008 1 98 104 MET A CA 1
ATOM 828 C C . MET A 1 104 ? -15.242 15.43 7.121 1 98 104 MET A C 1
ATOM 830 O O . MET A 1 104 ? -14.578 14.398 7.223 1 98 104 MET A O 1
ATOM 834 N N . ASP A 1 105 ? -16.562 15.492 7 1 96.12 105 ASP A N 1
ATOM 835 C CA . ASP A 1 105 ? -17.391 14.297 7.066 1 96.12 105 ASP A CA 1
ATOM 836 C C . ASP A 1 105 ? -17.469 13.602 5.711 1 96.12 105 ASP A C 1
ATOM 838 O O . ASP A 1 105 ? -17.781 14.234 4.699 1 96.12 105 ASP A O 1
ATOM 842 N N . ALA A 1 106 ? -17.141 12.328 5.711 1 92.5 106 ALA A N 1
ATOM 843 C CA . ALA A 1 106 ? -17.234 11.508 4.5 1 92.5 106 ALA A CA 1
ATOM 844 C C . ALA A 1 106 ? -18.062 10.258 4.738 1 92.5 106 ALA A C 1
ATOM 846 O O . ALA A 1 106 ? -17.656 9.156 4.352 1 92.5 106 ALA A O 1
ATOM 847 N N . GLY A 1 107 ? -19.188 10.438 5.328 1 90.56 107 GLY A N 1
ATOM 848 C CA . GLY A 1 107 ? -20.062 9.32 5.641 1 90.56 107 GLY A CA 1
ATOM 849 C C . GLY A 1 107 ? -19.688 8.609 6.926 1 90.56 107 GLY A C 1
ATOM 850 O O . GLY A 1 107 ? -19.75 9.195 8.008 1 90.56 107 GLY A O 1
ATOM 851 N N . PRO A 1 108 ? -19.25 7.355 6.75 1 89.38 108 PRO A N 1
ATOM 852 C CA . PRO A 1 108 ? -18.938 6.613 7.973 1 89.38 108 PRO A CA 1
ATOM 853 C C . PRO A 1 108 ? -17.609 7.055 8.602 1 89.38 108 PRO A C 1
ATOM 855 O O . PRO A 1 108 ? -17.297 6.652 9.727 1 89.38 108 PRO A O 1
ATOM 858 N N . VAL A 1 109 ? -16.891 7.922 7.875 1 93.94 109 VAL A N 1
ATOM 859 C CA . VAL A 1 109 ? -15.578 8.32 8.375 1 93.94 109 VAL A CA 1
ATOM 860 C C . VAL A 1 109 ? -15.438 9.836 8.297 1 93.94 109 VAL A C 1
ATOM 862 O O . VAL A 1 109 ? -16.172 10.5 7.57 1 93.94 109 VAL A O 1
ATOM 865 N N . MET A 1 110 ? -14.547 10.352 9.133 1 97.94 110 MET A N 1
ATOM 866 C CA . MET A 1 110 ? -13.977 11.688 8.969 1 97.94 110 MET A CA 1
ATOM 867 C C . MET A 1 110 ? -12.617 11.609 8.273 1 97.94 110 MET A C 1
ATOM 869 O O . MET A 1 110 ? -11.828 10.711 8.547 1 97.94 110 MET A O 1
ATOM 873 N N . ILE A 1 111 ? -12.375 12.625 7.395 1 98.44 111 ILE A N 1
ATOM 874 C CA . ILE A 1 111 ? -11.117 12.547 6.664 1 98.44 111 ILE A CA 1
ATOM 875 C C . ILE A 1 111 ? -10.461 13.922 6.598 1 98.44 111 ILE A C 1
ATOM 877 O O . ILE A 1 111 ? -11.133 14.945 6.777 1 98.44 111 ILE A O 1
ATOM 881 N N . ALA A 1 112 ? -9.211 13.961 6.367 1 98.81 112 ALA A N 1
ATOM 882 C CA . ALA A 1 112 ? -8.375 15.094 5.992 1 98.81 112 ALA A CA 1
ATOM 883 C C . ALA A 1 112 ? -7.203 14.641 5.121 1 98.81 112 ALA A C 1
ATOM 885 O O . ALA A 1 112 ? -6.824 13.469 5.137 1 98.81 112 ALA A O 1
ATOM 886 N N . SER A 1 113 ? -6.699 15.578 4.289 1 98.81 113 SER A N 1
ATOM 887 C CA . SER A 1 113 ? -5.566 15.234 3.43 1 98.81 113 SER A CA 1
ATOM 888 C C . SER A 1 113 ? -4.477 16.297 3.506 1 98.81 113 SER A C 1
ATOM 890 O O . SER A 1 113 ? -4.773 17.5 3.541 1 98.81 113 SER A O 1
ATOM 892 N N . PHE A 1 114 ? -3.271 15.812 3.488 1 98.88 114 PHE A N 1
ATOM 893 C CA . PHE A 1 114 ? -2.156 16.75 3.58 1 98.88 114 PHE A CA 1
ATOM 894 C C . PHE A 1 114 ? -1.063 16.391 2.582 1 98.88 114 PHE A C 1
ATOM 896 O O . PHE A 1 114 ? -1.095 15.312 1.979 1 98.88 114 PHE A O 1
ATOM 903 N N . ASP A 1 115 ? -0.198 17.328 2.352 1 98.69 115 ASP A N 1
ATOM 904 C CA . ASP A 1 115 ? 0.975 17.172 1.495 1 98.69 115 ASP A CA 1
ATOM 905 C C . ASP A 1 115 ? 2.168 16.641 2.289 1 98.69 115 ASP A C 1
ATOM 907 O O . ASP A 1 115 ? 2.615 17.281 3.246 1 98.69 115 ASP A O 1
ATOM 911 N N . ASP A 1 116 ? 2.719 15.508 1.852 1 98.5 116 ASP A N 1
ATOM 912 C CA . ASP A 1 116 ? 3.828 14.938 2.607 1 98.5 116 ASP A CA 1
ATOM 913 C C . ASP A 1 116 ? 5.156 15.57 2.197 1 98.5 116 ASP A C 1
ATOM 915 O O . ASP A 1 116 ? 6.211 15.211 2.723 1 98.5 116 ASP A O 1
ATOM 919 N N . THR A 1 117 ? 5.129 16.453 1.215 1 97.19 117 THR A N 1
ATOM 920 C CA . THR A 1 117 ? 6.246 17.234 0.698 1 97.19 117 THR A CA 1
ATOM 921 C C . THR A 1 117 ? 7.238 16.344 -0.043 1 97.19 117 THR A C 1
ATOM 923 O O . THR A 1 117 ? 8.289 16.812 -0.483 1 97.19 117 THR A O 1
ATOM 926 N N . CYS A 1 118 ? 6.918 15.102 -0.188 1 97.56 118 CYS A N 1
ATOM 927 C CA . CYS A 1 118 ? 7.793 14.148 -0.865 1 97.56 118 CYS A CA 1
ATOM 928 C C . CYS A 1 118 ? 7.148 13.625 -2.145 1 97.56 118 CYS A C 1
ATOM 930 O O . CYS A 1 118 ? 7.594 12.625 -2.701 1 97.56 118 CYS A O 1
ATOM 932 N N . GLY A 1 119 ? 6.113 14.25 -2.582 1 97.06 119 GLY A N 1
ATOM 933 C CA . GLY A 1 119 ? 5.516 13.906 -3.863 1 97.06 119 GLY A CA 1
ATOM 934 C C . GLY A 1 119 ? 4.074 13.453 -3.748 1 97.06 119 GLY A C 1
ATOM 935 O O . GLY A 1 119 ? 3.381 13.312 -4.758 1 97.06 119 GLY A O 1
ATOM 936 N N . ASN A 1 120 ? 3.559 13.273 -2.535 1 98.44 120 ASN A N 1
ATOM 937 C CA . ASN A 1 120 ? 2.248 12.648 -2.393 1 98.44 120 ASN A CA 1
ATOM 938 C C . ASN A 1 120 ? 1.31 13.5 -1.547 1 98.44 120 ASN A C 1
ATOM 940 O O . ASN A 1 120 ? 1.758 14.234 -0.665 1 98.44 120 ASN A O 1
ATOM 944 N N . LEU A 1 121 ? 0.004 13.422 -1.9 1 98.62 121 LEU A N 1
ATOM 945 C CA . LEU A 1 121 ? -1.008 13.695 -0.886 1 98.62 121 LEU A CA 1
ATOM 946 C C . LEU A 1 121 ? -1.345 12.438 -0.099 1 98.62 121 LEU A C 1
ATOM 948 O O . LEU A 1 121 ? -1.437 11.344 -0.672 1 98.62 121 LEU A O 1
ATOM 952 N N . ILE A 1 122 ? -1.521 12.586 1.212 1 98.81 122 ILE A N 1
ATOM 953 C CA . ILE A 1 122 ? -1.856 11.5 2.129 1 98.81 122 ILE A CA 1
ATOM 954 C C . ILE A 1 122 ? -3.172 11.812 2.84 1 98.81 122 ILE A C 1
ATOM 956 O O . ILE A 1 122 ? -3.381 12.938 3.303 1 98.81 122 ILE A O 1
ATOM 960 N N . GLN A 1 123 ? -4.043 10.875 2.846 1 98.69 123 GLN A N 1
ATOM 961 C CA . GLN A 1 123 ? -5.293 11.039 3.582 1 98.69 123 GLN A CA 1
ATOM 962 C C . GLN A 1 123 ? -5.207 10.391 4.961 1 98.69 123 GLN A C 1
ATOM 964 O O . GLN A 1 123 ? -4.668 9.289 5.102 1 98.69 123 GLN A O 1
ATOM 969 N N . ILE A 1 124 ? -5.738 11.062 5.98 1 98.75 124 ILE A N 1
ATOM 970 C CA . ILE A 1 124 ? -5.949 10.445 7.285 1 98.75 124 ILE A CA 1
ATOM 971 C C . ILE A 1 124 ? -7.449 10.336 7.566 1 98.75 124 ILE A C 1
ATOM 973 O O . ILE A 1 124 ? -8.227 11.211 7.191 1 98.75 124 ILE A O 1
ATOM 977 N N . MET A 1 125 ? -7.777 9.25 8.211 1 97.81 125 MET A N 1
ATOM 978 C CA . MET A 1 125 ? -9.203 9.008 8.422 1 97.81 125 MET A CA 1
ATOM 979 C C . MET A 1 125 ? -9.461 8.484 9.836 1 97.81 125 MET A C 1
ATOM 981 O O . MET A 1 125 ? -8.57 7.906 10.461 1 97.81 125 MET A O 1
ATOM 985 N N . GLN A 1 126 ? -10.625 8.742 10.344 1 97.94 126 GLN A N 1
ATOM 986 C CA . GLN A 1 126 ? -11.164 8.258 11.609 1 97.94 126 GLN A CA 1
ATOM 987 C C . GLN A 1 126 ? -12.586 7.719 11.422 1 97.94 126 GLN A C 1
ATOM 989 O O . GLN A 1 126 ? -13.453 8.406 10.898 1 97.94 126 GLN A O 1
ATOM 994 N N . TYR A 1 127 ? -12.812 6.469 11.828 1 94.12 127 TYR A N 1
ATOM 995 C CA . TYR A 1 127 ? -14.188 5.977 11.859 1 94.12 127 TYR A CA 1
ATOM 996 C C . TYR A 1 127 ? -15.023 6.742 12.883 1 94.12 127 TYR A C 1
ATOM 998 O O . TYR A 1 127 ? -14.555 7.016 13.992 1 94.12 127 TYR A O 1
ATOM 1006 N N . LYS A 1 128 ? -16.219 7.059 12.477 1 91.56 128 LYS A N 1
ATOM 1007 C CA . LYS A 1 128 ? -17.125 7.762 13.391 1 91.56 128 LYS A CA 1
ATOM 1008 C C . LYS A 1 128 ? -17.656 6.824 14.469 1 91.56 128 LYS A C 1
ATOM 1010 O O . LYS A 1 128 ? -17.828 7.23 15.617 1 91.56 128 LYS A O 1
ATOM 1015 N N . PHE A 1 129 ? -18.031 5.703 13.977 1 81.94 129 PHE A N 1
ATOM 1016 C CA . PHE A 1 129 ? -18.547 4.707 14.906 1 81.94 129 PHE A CA 1
ATOM 1017 C C . PHE A 1 129 ? -17.594 3.521 15.016 1 81.94 129 PHE A C 1
ATOM 1019 O O . PHE A 1 129 ? -16.953 3.137 14.023 1 81.94 129 PHE A O 1
ATOM 1026 N N . LYS A 1 130 ? -17.25 3.301 16.281 1 65.5 130 LYS A N 1
ATOM 1027 C CA . LYS A 1 130 ? -16.312 2.209 16.5 1 65.5 130 LYS A CA 1
ATOM 1028 C C . LYS A 1 130 ? -16.656 0.997 15.641 1 65.5 130 LYS A C 1
ATOM 1030 O O . LYS A 1 130 ? -17.828 0.625 15.531 1 65.5 130 LYS A O 1
ATOM 1035 N N . LYS A 1 131 ? -15.789 0.619 14.859 1 58.28 131 LYS A N 1
ATOM 1036 C CA . LYS A 1 131 ? -15.93 -0.582 14.039 1 58.28 131 LYS A CA 1
ATOM 1037 C C . LYS A 1 131 ? -16.328 -1.782 14.891 1 58.28 131 LYS A C 1
ATOM 1039 O O . LYS A 1 131 ? -15.797 -1.989 15.977 1 58.28 131 LYS A O 1
ATOM 1044 N N . GLN A 1 132 ? -17.703 -2.105 14.977 1 43.94 132 GLN A N 1
ATOM 1045 C CA . GLN A 1 132 ? -18.078 -3.283 15.75 1 43.94 132 GLN A CA 1
ATOM 1046 C C . GLN A 1 132 ? -17.062 -4.41 15.555 1 43.94 132 GLN A C 1
ATOM 1048 O O . GLN A 1 132 ? -16.75 -4.781 14.43 1 43.94 132 GLN A O 1
ATOM 1053 N N . GLU A 1 133 ? -16.234 -4.684 16.5 1 41.56 133 GLU A N 1
ATOM 1054 C CA . GLU A 1 133 ? -15.391 -5.879 16.469 1 41.56 133 GLU A CA 1
ATOM 1055 C C . GLU A 1 133 ? -16.188 -7.102 16.031 1 41.56 133 GLU A C 1
ATOM 1057 O O . GLU A 1 133 ? -17.391 -7.203 16.328 1 41.56 133 GLU A O 1
ATOM 1062 N N . MET B 1 1 ? -0.949 6.906 14.648 1 96 1 MET B N 1
ATOM 1063 C CA . MET B 1 1 ? -1.295 6.734 13.242 1 96 1 MET B CA 1
ATOM 1064 C C . MET B 1 1 ? -0.957 5.324 12.766 1 96 1 MET B C 1
ATOM 1066 O O . MET B 1 1 ? 0.075 4.77 13.148 1 96 1 MET B O 1
ATOM 1070 N N . LYS B 1 2 ? -1.87 4.68 11.992 1 97.69 2 LYS B N 1
ATOM 1071 C CA . LYS B 1 2 ? -1.693 3.314 11.508 1 97.69 2 LYS B CA 1
ATOM 1072 C C . LYS B 1 2 ? -1.844 3.244 9.992 1 97.69 2 LYS B C 1
ATOM 1074 O O . LYS B 1 2 ? -2.684 3.936 9.414 1 97.69 2 LYS B O 1
ATOM 1079 N N . ILE B 1 3 ? -1.025 2.396 9.43 1 98.38 3 ILE B N 1
ATOM 1080 C CA . ILE B 1 3 ? -1.239 2.104 8.016 1 98.38 3 ILE B CA 1
ATOM 1081 C C . ILE B 1 3 ? -2.578 1.391 7.832 1 98.38 3 ILE B C 1
ATOM 1083 O O . ILE B 1 3 ? -2.824 0.353 8.453 1 98.38 3 ILE B O 1
ATOM 1087 N N . PHE B 1 4 ? -3.404 1.971 7.039 1 97.19 4 PHE B N 1
ATOM 1088 C CA . PHE B 1 4 ? -4.77 1.471 6.953 1 97.19 4 PHE B CA 1
ATOM 1089 C C . PHE B 1 4 ? -5.012 0.783 5.613 1 97.19 4 PHE B C 1
ATOM 1091 O O . PHE B 1 4 ? -5.645 -0.273 5.559 1 97.19 4 PHE B O 1
ATOM 1098 N N . ILE B 1 5 ? -4.504 1.384 4.59 1 97.81 5 ILE B N 1
ATOM 1099 C CA . ILE B 1 5 ? -4.754 0.886 3.242 1 97.81 5 ILE B CA 1
ATOM 1100 C C . ILE B 1 5 ? -3.424 0.618 2.539 1 97.81 5 ILE B C 1
ATOM 1102 O O . ILE B 1 5 ? -2.5 1.43 2.615 1 97.81 5 ILE B O 1
ATOM 1106 N N . ALA B 1 6 ? -3.316 -0.499 1.938 1 98.38 6 ALA B N 1
ATOM 1107 C CA . ALA B 1 6 ? -2.422 -0.747 0.81 1 98.38 6 ALA B CA 1
ATOM 1108 C C . ALA B 1 6 ? -3.203 -0.83 -0.499 1 98.38 6 ALA B C 1
ATOM 1110 O O . ALA B 1 6 ? -4.328 -1.335 -0.527 1 98.38 6 ALA B O 1
ATOM 1111 N N . THR B 1 7 ? -2.605 -0.287 -1.517 1 97.88 7 THR B N 1
ATOM 1112 C CA . THR B 1 7 ? -3.371 -0.193 -2.754 1 97.88 7 THR B CA 1
ATOM 1113 C C . THR B 1 7 ? -2.75 -1.062 -3.844 1 97.88 7 THR B C 1
ATOM 1115 O O . THR B 1 7 ? -1.525 -1.146 -3.955 1 97.88 7 THR B O 1
ATOM 1118 N N . VAL B 1 8 ? -3.553 -1.733 -4.602 1 98.31 8 VAL B N 1
ATOM 1119 C CA . VAL B 1 8 ? -3.213 -2.219 -5.934 1 98.31 8 VAL B CA 1
ATOM 1120 C C . VAL B 1 8 ? -4.219 -1.685 -6.949 1 98.31 8 VAL B C 1
ATOM 1122 O O . VAL B 1 8 ? -5.426 -1.655 -6.684 1 98.31 8 VAL B O 1
ATOM 1125 N N . PHE B 1 9 ? -3.713 -1.215 -8.07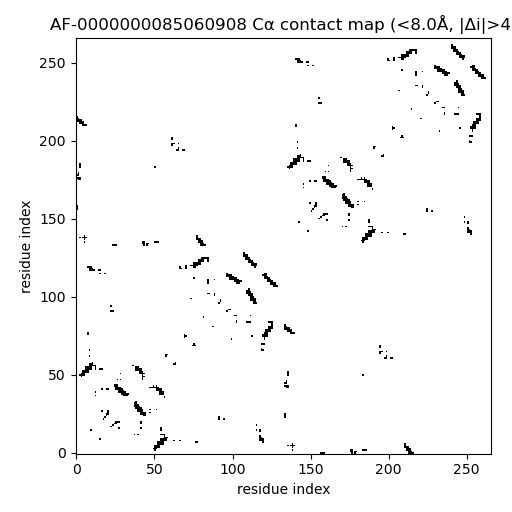 1 98.44 9 PHE B N 1
ATOM 1126 C CA . PHE B 1 9 ? -4.59 -0.773 -9.148 1 98.44 9 PHE B CA 1
ATOM 1127 C C . PHE B 1 9 ? -5.012 -1.95 -10.023 1 98.44 9 PHE B C 1
ATOM 1129 O O . PHE B 1 9 ? -4.188 -2.803 -10.359 1 98.44 9 PHE B O 1
ATOM 1136 N N . VAL B 1 10 ? -6.262 -1.925 -10.375 1 98.62 10 VAL B N 1
ATOM 1137 C CA . VAL B 1 10 ? -6.758 -3.082 -11.117 1 98.62 10 VAL B CA 1
ATOM 1138 C C . VAL B 1 10 ? -7.613 -2.617 -12.297 1 98.62 10 VAL B C 1
ATOM 1140 O O . VAL B 1 10 ? -8.281 -1.583 -12.211 1 98.62 10 VAL B O 1
ATOM 1143 N N . ASP B 1 11 ? -7.656 -3.385 -13.398 1 97.69 11 ASP B N 1
ATOM 1144 C CA . ASP B 1 11 ? -8.391 -3 -14.602 1 97.69 11 ASP B CA 1
ATOM 1145 C C . ASP B 1 11 ? -9.859 -3.408 -14.5 1 97.69 11 ASP B C 1
ATOM 1147 O O . ASP B 1 11 ? -10.703 -2.875 -15.219 1 97.69 11 ASP B O 1
ATOM 1151 N N . ASN B 1 12 ? -10.133 -4.352 -13.695 1 97.88 12 ASN B N 1
ATOM 1152 C CA . ASN B 1 12 ? -11.477 -4.871 -13.453 1 97.88 12 ASN B CA 1
ATOM 1153 C C . ASN B 1 12 ? -11.633 -5.371 -12.016 1 97.88 12 ASN B C 1
ATOM 1155 O O . ASN B 1 12 ? -11.016 -6.359 -11.633 1 97.88 12 ASN B O 1
ATOM 1159 N N . GLN B 1 13 ? -12.508 -4.668 -11.227 1 98.5 13 GLN B N 1
ATOM 1160 C CA . GLN B 1 13 ? -12.602 -4.949 -9.797 1 98.5 13 GLN B CA 1
ATOM 1161 C C . GLN B 1 13 ? -13.164 -6.348 -9.547 1 98.5 13 GLN B C 1
ATOM 1163 O O . GLN B 1 13 ? -12.742 -7.031 -8.617 1 98.5 13 GLN B O 1
ATOM 1168 N N . GLU B 1 14 ? -14.062 -6.777 -10.359 1 98.12 14 GLU B N 1
ATOM 1169 C CA . GLU B 1 14 ? -14.641 -8.102 -10.18 1 98.12 14 GLU B CA 1
ATOM 1170 C C . GLU B 1 14 ? -13.609 -9.195 -10.445 1 98.12 14 GLU B C 1
ATOM 1172 O O . GLU B 1 14 ? -13.508 -10.164 -9.68 1 98.12 14 GLU B O 1
ATOM 1177 N N . LYS B 1 15 ? -12.953 -9.055 -11.531 1 98.5 15 LYS B N 1
ATOM 1178 C CA . LYS B 1 15 ? -11.875 -9.992 -11.836 1 98.5 15 LYS B CA 1
ATOM 1179 C C . LYS B 1 15 ? -10.836 -10.023 -10.727 1 98.5 15 LYS B C 1
ATOM 1181 O O . LYS B 1 15 ? -10.367 -11.094 -10.336 1 98.5 15 LYS B O 1
ATOM 1186 N N . ALA B 1 16 ? -10.477 -8.852 -10.227 1 98.75 16 ALA B N 1
ATOM 1187 C CA . ALA B 1 16 ? -9.5 -8.758 -9.148 1 98.75 16 ALA B CA 1
ATOM 1188 C C . ALA B 1 16 ? -10.016 -9.43 -7.879 1 98.75 16 ALA B C 1
ATOM 1190 O O . ALA B 1 16 ? -9.289 -10.188 -7.234 1 98.75 16 ALA B O 1
ATOM 1191 N N . LEU B 1 17 ? -11.25 -9.109 -7.531 1 98.81 17 LEU B N 1
ATOM 1192 C CA . LEU B 1 17 ? -11.828 -9.734 -6.344 1 98.81 17 LEU B CA 1
ATOM 1193 C C . LEU B 1 17 ? -11.75 -11.25 -6.441 1 98.81 17 LEU B C 1
ATOM 1195 O O . LEU B 1 17 ? -11.352 -11.922 -5.48 1 98.81 17 LEU B O 1
ATOM 1199 N N . ASP B 1 18 ? -12.117 -11.781 -7.539 1 98.75 18 ASP B N 1
ATOM 1200 C CA . ASP B 1 18 ? -12.07 -13.227 -7.758 1 98.75 18 ASP B CA 1
ATOM 1201 C C . ASP B 1 18 ? -10.648 -13.758 -7.598 1 98.75 18 ASP B C 1
ATOM 1203 O O . ASP B 1 18 ? -10.422 -14.734 -6.875 1 98.75 18 ASP B O 1
ATOM 1207 N N . PHE B 1 19 ? -9.695 -13.156 -8.219 1 98.88 19 PHE B N 1
ATOM 1208 C CA . PHE B 1 19 ? -8.305 -13.586 -8.164 1 98.88 19 PHE B CA 1
ATOM 1209 C C . PHE B 1 19 ? -7.77 -13.531 -6.738 1 98.88 19 PHE B C 1
ATOM 1211 O O . PHE B 1 19 ? -7.211 -14.508 -6.238 1 98.88 19 PHE B O 1
ATOM 1218 N N . TYR B 1 20 ? -7.918 -12.414 -6.039 1 98.88 20 TYR B N 1
ATOM 1219 C CA . TYR B 1 20 ? -7.301 -12.18 -4.742 1 98.88 20 TYR B CA 1
ATOM 1220 C C . TYR B 1 20 ? -7.992 -12.984 -3.65 1 98.88 20 TYR B C 1
ATOM 1222 O O . TYR B 1 20 ? -7.395 -13.281 -2.613 1 98.88 20 TYR B O 1
ATOM 1230 N N . THR B 1 21 ? -9.258 -13.344 -3.867 1 98.69 21 THR B N 1
ATOM 1231 C CA . THR B 1 21 ? -9.922 -14.18 -2.883 1 98.69 21 THR B CA 1
ATOM 1232 C C . THR B 1 21 ? -9.734 -15.664 -3.217 1 98.69 21 THR B C 1
ATOM 1234 O O . THR B 1 21 ? -9.102 -16.391 -2.459 1 98.69 21 THR B O 1
ATOM 1237 N N . ASN B 1 22 ? -10.055 -16.062 -4.422 1 98.19 22 ASN B N 1
ATOM 1238 C CA . ASN B 1 22 ? -10.133 -17.484 -4.746 1 98.19 22 ASN B CA 1
ATOM 1239 C C . ASN B 1 22 ? -8.758 -18.078 -5.043 1 98.19 22 ASN B C 1
ATOM 1241 O O . ASN B 1 22 ? -8.508 -19.25 -4.793 1 98.19 22 ASN B O 1
ATOM 1245 N N . LYS B 1 23 ? -7.883 -17.281 -5.57 1 98.31 23 LYS B N 1
ATOM 1246 C CA . LYS B 1 23 ? -6.539 -17.781 -5.832 1 98.31 23 LYS B CA 1
ATOM 1247 C C . LYS B 1 23 ? -5.605 -17.484 -4.66 1 98.31 23 LYS B C 1
ATOM 1249 O O . LYS B 1 23 ? -4.926 -18.3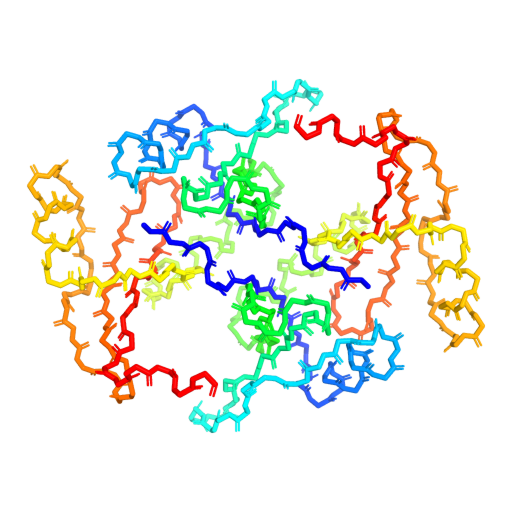91 -4.156 1 98.31 23 LYS B O 1
ATOM 1254 N N . LEU B 1 24 ? -5.629 -16.297 -4.184 1 98.56 24 LEU B N 1
ATOM 1255 C CA . LEU B 1 24 ? -4.621 -15.906 -3.205 1 98.56 24 LEU B CA 1
ATOM 1256 C C . LEU B 1 24 ? -5.113 -16.172 -1.786 1 98.56 24 LEU B C 1
ATOM 1258 O O . LEU B 1 24 ? -4.32 -16.188 -0.842 1 98.56 24 LEU B O 1
ATOM 1262 N N . GLY B 1 25 ? -6.426 -16.25 -1.569 1 98.12 25 GLY B N 1
ATOM 1263 C CA . GLY B 1 25 ? -6.961 -16.641 -0.276 1 98.12 25 GLY B CA 1
ATOM 1264 C C . GLY B 1 25 ? -7.309 -15.469 0.614 1 98.12 25 GLY B C 1
ATOM 1265 O O . GLY B 1 25 ? -7.648 -15.648 1.785 1 98.12 25 GLY B O 1
ATOM 1266 N N . PHE B 1 26 ? -7.25 -14.273 0.12 1 98.88 26 PHE B N 1
ATOM 1267 C CA . PHE B 1 26 ? -7.695 -13.125 0.899 1 98.88 26 PHE B CA 1
ATOM 1268 C C . PHE B 1 26 ? -9.203 -13.164 1.115 1 98.88 26 PHE B C 1
ATOM 1270 O O . PHE B 1 26 ? -9.914 -13.898 0.427 1 98.88 26 PHE B O 1
ATOM 1277 N N . GLN B 1 27 ? -9.648 -12.328 2.104 1 98.75 27 GLN B N 1
ATOM 1278 C CA . GLN B 1 27 ? -11.07 -12.227 2.418 1 98.75 27 GLN B CA 1
ATOM 1279 C C . GLN B 1 27 ? -11.602 -10.836 2.084 1 98.75 27 GLN B C 1
ATOM 1281 O O . GLN B 1 27 ? -10.953 -9.828 2.383 1 98.75 27 GLN B O 1
ATOM 1286 N N . LYS B 1 28 ? -12.766 -10.867 1.458 1 98.62 28 LYS B N 1
ATOM 1287 C CA . LYS B 1 28 ? -13.414 -9.57 1.233 1 98.62 28 LYS B CA 1
ATOM 1288 C C . LYS B 1 28 ? -13.711 -8.867 2.555 1 98.62 28 LYS B C 1
ATOM 1290 O O . LYS B 1 28 ? -14.203 -9.492 3.498 1 98.62 28 LYS B O 1
ATOM 1295 N N . LYS B 1 29 ? -13.398 -7.59 2.641 1 97.94 29 LYS B N 1
ATOM 1296 C CA . LYS B 1 29 ? -13.633 -6.812 3.855 1 97.94 29 LYS B CA 1
ATOM 1297 C C . LYS B 1 29 ? -14.688 -5.734 3.625 1 97.94 29 LYS B C 1
ATOM 1299 O O . LYS B 1 29 ? -15.641 -5.621 4.398 1 97.94 29 LYS B O 1
ATOM 1304 N N . ALA B 1 30 ? -14.516 -4.918 2.621 1 96.5 30 ALA B N 1
ATOM 1305 C CA . ALA B 1 30 ? -15.477 -3.883 2.266 1 96.5 30 ALA B CA 1
ATOM 1306 C C . ALA B 1 30 ? -15.883 -3.99 0.797 1 96.5 30 ALA B C 1
ATOM 1308 O O . ALA B 1 30 ? -15.055 -4.316 -0.058 1 96.5 30 ALA B O 1
ATOM 1309 N N . ASP B 1 31 ? -17.047 -3.734 0.487 1 97.06 31 ASP B N 1
ATOM 1310 C CA . ASP B 1 31 ? -17.641 -3.646 -0.845 1 97.06 31 ASP B CA 1
ATOM 1311 C C . ASP B 1 31 ? -18.797 -2.645 -0.87 1 97.06 31 ASP B C 1
ATOM 1313 O O . ASP B 1 31 ? -19.969 -3.027 -0.756 1 97.06 31 ASP B O 1
ATOM 1317 N N . ILE B 1 32 ? -18.391 -1.414 -1.057 1 94.31 32 ILE B N 1
ATOM 1318 C CA . ILE B 1 32 ? -19.328 -0.305 -0.943 1 94.31 32 ILE B CA 1
ATOM 1319 C C . ILE B 1 32 ? -19.328 0.507 -2.236 1 94.31 32 ILE B C 1
ATOM 1321 O O . ILE B 1 32 ? -18.266 0.854 -2.758 1 94.31 32 ILE B O 1
ATOM 1325 N N . SER B 1 33 ? -20.5 0.813 -2.686 1 91.38 33 SER B N 1
ATOM 1326 C CA . SER B 1 33 ? -20.609 1.64 -3.885 1 91.38 33 SER B CA 1
ATOM 1327 C C . SER B 1 33 ? -20.016 3.021 -3.66 1 91.38 33 SER B C 1
ATOM 1329 O O . SER B 1 33 ? -20.234 3.639 -2.615 1 91.38 33 SER B O 1
ATOM 1331 N N . ALA B 1 34 ? -19.219 3.523 -4.578 1 86.56 34 ALA B N 1
ATOM 1332 C CA . ALA B 1 34 ? -18.594 4.844 -4.586 1 86.56 34 ALA B CA 1
ATOM 1333 C C . ALA B 1 34 ? -18.594 5.441 -5.988 1 86.56 34 ALA B C 1
ATOM 1335 O O . ALA B 1 34 ? -17.578 5.379 -6.691 1 86.56 34 ALA B O 1
ATOM 1336 N N . GLY B 1 35 ? -19.719 6.035 -6.359 1 86.12 35 GLY B N 1
ATOM 1337 C CA . GLY B 1 35 ? -19.875 6.527 -7.719 1 86.12 35 GLY B CA 1
ATOM 1338 C C . GLY B 1 35 ? -19.906 5.422 -8.758 1 86.12 35 GLY B C 1
ATOM 1339 O O . GLY B 1 35 ? -20.703 4.477 -8.633 1 86.12 35 GLY B O 1
ATOM 1340 N N . ASP B 1 36 ? -18.953 5.574 -9.773 1 88.75 36 ASP B N 1
ATOM 1341 C CA . ASP B 1 36 ? -18.922 4.617 -10.875 1 88.75 36 ASP B CA 1
ATOM 1342 C C . ASP B 1 36 ? -18.156 3.355 -10.484 1 88.75 36 ASP B C 1
ATOM 1344 O O . ASP B 1 36 ? -18.172 2.363 -11.219 1 88.75 36 ASP B O 1
ATOM 1348 N N . TYR B 1 37 ? -17.547 3.389 -9.422 1 89.75 37 TYR B N 1
ATOM 1349 C CA . TYR B 1 37 ? -16.75 2.256 -8.969 1 89.75 37 TYR B CA 1
ATOM 1350 C C . TYR B 1 37 ? -17.094 1.874 -7.535 1 89.75 37 TYR B C 1
ATOM 1352 O O . TYR B 1 37 ? -18.156 2.248 -7.035 1 89.75 37 TYR B O 1
ATOM 1360 N N . ARG B 1 38 ? -16.25 0.922 -6.918 1 93.88 38 ARG B N 1
ATOM 1361 C CA . ARG B 1 38 ? -16.484 0.418 -5.566 1 93.88 38 ARG B CA 1
ATOM 1362 C C . ARG B 1 38 ? -15.281 0.671 -4.672 1 93.88 38 ARG B C 1
ATOM 1364 O O . ARG B 1 38 ? -14.133 0.542 -5.113 1 93.88 38 ARG B O 1
ATOM 1371 N N . TRP B 1 39 ? -15.609 1.091 -3.486 1 95.31 39 TRP B N 1
ATOM 1372 C CA . TRP B 1 39 ? -14.648 0.856 -2.412 1 95.31 39 TRP B CA 1
ATOM 1373 C C . TRP B 1 39 ? -14.594 -0.622 -2.043 1 95.31 39 TRP B C 1
ATOM 1375 O O . TRP B 1 39 ? -15.422 -1.104 -1.263 1 95.31 39 TRP B O 1
ATOM 1385 N N . LEU B 1 40 ? -13.672 -1.295 -2.633 1 98.25 40 LEU B N 1
ATOM 1386 C CA . LEU B 1 40 ? -13.547 -2.746 -2.553 1 98.25 40 LEU B CA 1
ATOM 1387 C C . LEU B 1 40 ? -12.203 -3.139 -1.952 1 98.25 40 LEU B C 1
ATOM 1389 O O . LEU B 1 40 ? -11.148 -2.879 -2.547 1 98.25 40 LEU B O 1
ATOM 1393 N N . THR B 1 41 ? -12.258 -3.709 -0.755 1 98.56 41 THR B N 1
ATOM 1394 C CA . THR B 1 41 ? -11.008 -4.086 -0.101 1 98.56 41 THR B CA 1
ATOM 1395 C C . THR B 1 41 ? -11.039 -5.551 0.315 1 98.56 41 THR B C 1
ATOM 1397 O O . THR B 1 41 ? -12.109 -6.141 0.463 1 98.56 41 THR B O 1
ATOM 1400 N N . VAL B 1 42 ? -9.805 -6.141 0.414 1 98.81 42 VAL B N 1
ATOM 1401 C CA . VAL B 1 42 ? -9.633 -7.48 0.963 1 98.81 42 VAL B CA 1
ATOM 1402 C C . VAL B 1 42 ? -8.602 -7.445 2.09 1 98.81 42 VAL B C 1
ATOM 1404 O O . VAL B 1 42 ? -7.812 -6.504 2.189 1 98.81 42 VAL B O 1
ATOM 1407 N N . VAL B 1 43 ? -8.641 -8.438 2.977 1 98.75 43 VAL B N 1
ATOM 1408 C CA . VAL B 1 43 ? -7.707 -8.578 4.09 1 98.75 43 VAL B CA 1
ATOM 1409 C C . VAL B 1 43 ? -7.176 -10.008 4.145 1 98.75 43 VAL B C 1
ATOM 1411 O O . VAL B 1 43 ? -7.75 -10.914 3.539 1 98.75 43 VAL B O 1
ATOM 1414 N N . SER B 1 44 ? -5.992 -10.094 4.758 1 98.44 44 SER B N 1
ATOM 1415 C CA . SER B 1 44 ? -5.52 -11.445 5.066 1 98.44 44 SER B CA 1
ATOM 1416 C C . SER B 1 44 ? -6.469 -12.156 6.023 1 98.44 44 SER B C 1
ATOM 1418 O O . SER B 1 44 ? -6.898 -11.578 7.023 1 98.44 44 SER B O 1
ATOM 1420 N N . PRO B 1 45 ? -6.789 -13.422 5.793 1 97.56 45 PRO B N 1
ATOM 1421 C CA . PRO B 1 45 ? -7.613 -14.156 6.758 1 97.56 45 PRO B CA 1
ATOM 1422 C C . PRO B 1 45 ? -6.949 -14.281 8.125 1 97.56 45 PRO B C 1
ATOM 1424 O O . PRO B 1 45 ? -7.633 -14.438 9.141 1 97.56 45 PRO B O 1
ATOM 1427 N N . ASP B 1 46 ? -5.625 -14.188 8.148 1 95.19 46 ASP B N 1
ATOM 1428 C CA . ASP B 1 46 ? -4.871 -14.266 9.398 1 95.19 46 ASP B CA 1
ATOM 1429 C C . ASP B 1 46 ? -4.926 -12.945 10.148 1 95.19 46 ASP B C 1
ATOM 1431 O O . ASP B 1 46 ? -4.594 -12.883 11.336 1 95.19 46 ASP B O 1
ATOM 1435 N N . GLN B 1 47 ? -5.223 -11.898 9.492 1 96.06 47 GLN B N 1
ATOM 1436 C CA . GLN B 1 47 ? -5.309 -10.555 10.062 1 96.06 47 GLN B CA 1
ATOM 1437 C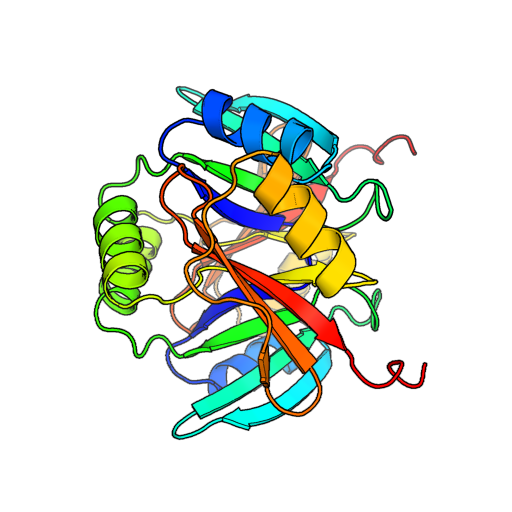 C . GLN B 1 47 ? -6.594 -9.859 9.625 1 96.06 47 GLN B C 1
ATOM 1439 O O . GLN B 1 47 ? -6.547 -8.805 8.984 1 96.06 47 GLN B O 1
ATOM 1444 N N . PRO B 1 48 ? -7.762 -10.383 10.055 1 96.19 48 PRO B N 1
ATOM 1445 C CA . PRO B 1 48 ? -9.031 -9.867 9.547 1 96.19 48 PRO B CA 1
ATOM 1446 C C . PRO B 1 48 ? -9.281 -8.406 9.93 1 96.19 48 PRO B C 1
ATOM 1448 O O . PRO B 1 48 ? -10.117 -7.738 9.328 1 96.19 48 PRO B O 1
ATOM 1451 N N . ASN B 1 49 ? -8.578 -7.883 10.945 1 93.81 49 ASN B N 1
ATOM 1452 C CA . ASN B 1 49 ? -8.719 -6.488 11.352 1 93.81 49 ASN B CA 1
ATOM 1453 C C . ASN B 1 49 ? -7.465 -5.68 11.039 1 93.81 49 ASN B C 1
ATOM 1455 O O . ASN B 1 49 ? -7.27 -4.598 11.594 1 93.81 49 ASN B O 1
ATOM 1459 N N . GLY B 1 50 ? -6.578 -6.242 10.227 1 95.25 50 GLY B N 1
ATOM 1460 C CA . GLY B 1 50 ? -5.336 -5.578 9.852 1 95.25 50 GLY B CA 1
ATOM 1461 C C . GLY B 1 50 ? -5.492 -4.648 8.664 1 95.25 50 GLY B C 1
ATOM 1462 O O . GLY B 1 50 ? -6.602 -4.195 8.359 1 95.25 50 GLY B O 1
ATOM 1463 N N . VAL B 1 51 ? -4.395 -4.305 8.047 1 97.88 51 VAL B N 1
ATOM 1464 C CA . VAL B 1 51 ? -4.352 -3.449 6.863 1 97.88 51 VAL B CA 1
ATOM 1465 C C . VAL B 1 51 ? -5.199 -4.059 5.75 1 97.88 51 VAL B C 1
ATOM 1467 O O . VAL B 1 51 ? -5.211 -5.277 5.566 1 97.88 51 VAL B O 1
ATOM 1470 N N . GLN B 1 52 ? -5.879 -3.191 5.07 1 98.38 52 GLN B N 1
ATOM 1471 C CA . GLN B 1 52 ? -6.703 -3.625 3.949 1 98.38 52 GLN B CA 1
ATOM 1472 C C . GLN B 1 52 ? -6.004 -3.369 2.619 1 98.38 52 GLN B C 1
ATOM 1474 O O . GLN B 1 52 ? -5.355 -2.334 2.441 1 98.38 52 GLN B O 1
ATOM 1479 N N . LEU B 1 53 ? -6.164 -4.375 1.722 1 98.81 53 LEU B N 1
ATOM 1480 C CA . LEU B 1 53 ? -5.746 -4.168 0.339 1 98.81 53 LEU B CA 1
ATOM 1481 C C . LEU B 1 53 ? -6.887 -3.586 -0.492 1 98.81 53 LEU B C 1
ATOM 1483 O O . LEU B 1 53 ? -7.914 -4.242 -0.688 1 98.81 53 LEU B O 1
ATOM 1487 N N . LEU B 1 54 ? -6.738 -2.342 -0.887 1 98.56 54 LEU B N 1
ATOM 1488 C CA . LEU B 1 54 ? -7.723 -1.707 -1.757 1 98.56 54 LEU B CA 1
ATOM 1489 C C . LEU B 1 54 ? -7.523 -2.135 -3.207 1 98.56 54 LEU B C 1
ATOM 1491 O O . LEU B 1 54 ? -6.438 -1.955 -3.768 1 98.56 54 LEU B O 1
ATOM 1495 N N . LEU B 1 55 ? -8.5 -2.801 -3.756 1 98.69 55 LEU B N 1
ATOM 1496 C CA . LEU B 1 55 ? -8.531 -3.096 -5.184 1 98.69 55 LEU B CA 1
ATOM 1497 C C . LEU B 1 55 ? -9.039 -1.896 -5.977 1 98.69 55 LEU B C 1
ATOM 1499 O O . LEU B 1 55 ? -10.219 -1.843 -6.336 1 98.69 55 LEU B O 1
ATOM 1503 N N . GLU B 1 56 ? -8.188 -0.951 -6.254 1 97.94 56 GLU B N 1
ATOM 1504 C CA . GLU B 1 56 ? -8.508 0.368 -6.789 1 97.94 56 GLU B CA 1
ATOM 1505 C C . GLU B 1 56 ? -8.602 0.337 -8.312 1 97.94 56 GLU B C 1
ATOM 1507 O O . GLU B 1 56 ? -7.668 -0.092 -8.992 1 97.94 56 GLU B O 1
ATOM 1512 N N . PRO B 1 57 ? -9.719 0.812 -8.891 1 97.56 57 PRO B N 1
ATOM 1513 C CA . PRO B 1 57 ? -9.758 0.899 -10.352 1 97.56 57 PRO B CA 1
ATOM 1514 C C . PRO B 1 57 ? -8.625 1.745 -10.93 1 97.56 57 PRO B C 1
ATOM 1516 O O . PRO B 1 57 ? -8.273 2.779 -10.352 1 97.56 57 PRO B O 1
ATOM 1519 N N . ASN B 1 58 ? -8.062 1.253 -12.047 1 97.69 58 ASN B N 1
ATOM 1520 C CA . ASN B 1 58 ? -7.023 2.031 -12.711 1 97.69 58 ASN B CA 1
ATOM 1521 C C . ASN B 1 58 ? -7.617 3.035 -13.695 1 97.69 58 ASN B C 1
ATOM 1523 O O . ASN B 1 58 ? -7.137 3.168 -14.82 1 97.69 58 ASN B O 1
ATOM 1527 N N . ALA B 1 59 ? -8.641 3.752 -13.336 1 95.94 59 ALA B N 1
ATOM 1528 C CA . ALA B 1 59 ? -9.422 4.609 -14.219 1 95.94 59 ALA B CA 1
ATOM 1529 C C . ALA B 1 59 ? -8.734 5.953 -14.438 1 95.94 59 ALA B C 1
ATOM 1531 O O . ALA B 1 59 ? -8.953 6.613 -15.453 1 95.94 59 ALA B O 1
ATOM 1532 N N . HIS B 1 60 ? -7.992 6.426 -13.43 1 96.88 60 HIS B N 1
ATOM 1533 C CA . HIS B 1 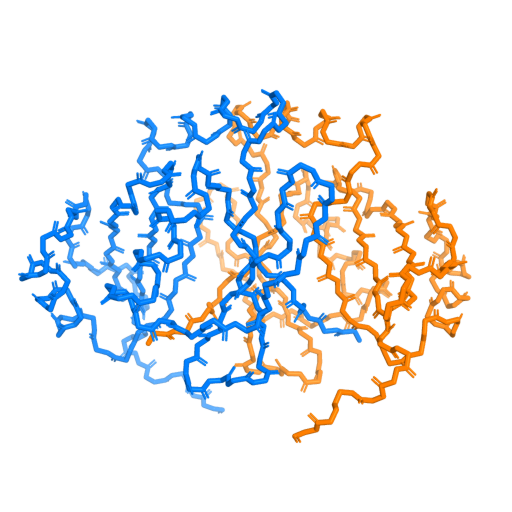60 ? -7.25 7.668 -13.633 1 96.88 60 HIS B CA 1
ATOM 1534 C C . HIS B 1 60 ? -6.293 7.551 -14.82 1 96.88 60 HIS B C 1
ATOM 1536 O O . HIS B 1 60 ? -5.582 6.551 -14.945 1 96.88 60 HIS B O 1
ATOM 1542 N N . PRO B 1 61 ? -6.18 8.547 -15.648 1 97.69 61 PRO B N 1
ATOM 1543 C CA . PRO B 1 61 ? -5.418 8.445 -16.891 1 97.69 61 PRO B CA 1
ATOM 1544 C C . PRO B 1 61 ? -3.941 8.141 -16.656 1 97.69 61 PRO B C 1
ATOM 1546 O O . PRO B 1 61 ? -3.291 7.531 -17.516 1 97.69 61 PRO B O 1
ATOM 1549 N N . ALA B 1 62 ? -3.396 8.469 -15.578 1 98 62 ALA B N 1
ATOM 1550 C CA . ALA B 1 62 ? -1.973 8.289 -15.312 1 98 62 ALA B CA 1
ATOM 1551 C C . ALA B 1 62 ? -1.683 6.875 -14.828 1 98 62 ALA B C 1
ATOM 1553 O O . ALA B 1 62 ? -0.527 6.445 -14.797 1 98 62 ALA B O 1
ATOM 1554 N N . THR B 1 63 ? -2.693 6.145 -14.359 1 98.19 63 THR B N 1
ATOM 1555 C CA . THR B 1 63 ? -2.471 4.883 -13.656 1 98.19 63 THR B CA 1
ATOM 1556 C C . THR B 1 63 ? -2.076 3.783 -14.641 1 98.19 63 THR B C 1
ATOM 1558 O O . THR B 1 63 ? -1.111 3.051 -14.406 1 98.19 63 THR B O 1
ATOM 1561 N N . LYS B 1 64 ? -2.762 3.682 -15.727 1 97.56 64 LYS B N 1
ATOM 1562 C CA . LYS B 1 64 ? -2.512 2.594 -16.672 1 97.56 64 LYS B CA 1
ATOM 1563 C C . LYS B 1 64 ? -1.104 2.682 -17.25 1 97.56 64 LYS B C 1
ATOM 1565 O O . LYS B 1 64 ? -0.381 1.685 -17.281 1 97.56 64 LYS B O 1
ATOM 1570 N N . PRO B 1 65 ? -0.665 3.889 -17.734 1 97.94 65 PRO B N 1
ATOM 1571 C CA . PRO B 1 65 ? 0.72 3.979 -18.203 1 97.94 65 PRO B CA 1
ATOM 1572 C C . PRO B 1 65 ? 1.734 3.6 -17.125 1 97.94 65 PRO B C 1
ATOM 1574 O O . PRO B 1 65 ? 2.734 2.939 -17.422 1 97.94 65 PRO B O 1
ATOM 1577 N N . PHE B 1 66 ? 1.526 3.977 -15.93 1 98.25 66 PHE B N 1
ATOM 1578 C CA . PHE B 1 66 ? 2.385 3.652 -14.797 1 98.25 66 PHE B CA 1
ATOM 1579 C C . PHE B 1 66 ? 2.439 2.146 -14.57 1 98.25 66 PHE B C 1
ATOM 1581 O O . PHE B 1 66 ? 3.521 1.559 -14.523 1 98.25 66 PHE B O 1
ATOM 1588 N N . GLN B 1 67 ? 1.318 1.523 -14.516 1 97.56 67 GLN B N 1
ATOM 1589 C CA . GLN B 1 67 ? 1.21 0.082 -14.312 1 97.56 67 GLN B CA 1
ATOM 1590 C C . GLN B 1 67 ? 1.905 -0.682 -15.438 1 97.56 67 GLN B C 1
ATOM 1592 O O . GLN B 1 67 ? 2.662 -1.62 -15.18 1 97.56 67 GLN B O 1
ATOM 1597 N N . SER B 1 68 ? 1.644 -0.285 -16.656 1 97.5 68 SER B N 1
ATOM 1598 C CA . SER B 1 68 ? 2.199 -0.958 -17.812 1 97.5 68 SER B CA 1
ATOM 1599 C C . SER B 1 68 ? 3.721 -0.857 -17.844 1 97.5 68 SER B C 1
ATOM 1601 O O . SER B 1 68 ? 4.406 -1.813 -18.219 1 97.5 68 SER B O 1
ATOM 1603 N N . ALA B 1 69 ? 4.215 0.284 -17.531 1 98.38 69 ALA B N 1
ATOM 1604 C CA . ALA B 1 69 ? 5.66 0.497 -17.531 1 98.38 69 ALA B CA 1
ATOM 1605 C C . ALA B 1 69 ? 6.352 -0.383 -16.5 1 98.38 69 ALA B C 1
ATOM 1607 O O . ALA B 1 69 ? 7.387 -0.988 -16.781 1 98.38 69 ALA B O 1
ATOM 1608 N N . LEU B 1 70 ? 5.832 -0.438 -15.266 1 97.94 70 LEU B N 1
ATOM 1609 C CA . LEU B 1 70 ? 6.406 -1.301 -14.234 1 97.94 70 LEU B CA 1
ATOM 1610 C C . LEU B 1 70 ? 6.402 -2.758 -14.688 1 97.94 70 LEU B C 1
ATOM 1612 O O . LEU B 1 70 ? 7.418 -3.447 -14.578 1 97.94 70 LEU B O 1
ATOM 1616 N N . LYS B 1 71 ? 5.27 -3.184 -15.18 1 97.38 71 LYS B N 1
ATOM 1617 C CA . LYS B 1 71 ? 5.129 -4.57 -15.617 1 97.38 71 LYS B CA 1
ATOM 1618 C C . LYS B 1 71 ? 6.105 -4.891 -16.75 1 97.38 71 LYS B C 1
ATOM 1620 O O . LYS B 1 71 ? 6.73 -5.953 -16.75 1 97.38 71 LYS B O 1
ATOM 1625 N N . ALA B 1 72 ? 6.227 -3.99 -17.688 1 97.12 72 ALA B N 1
ATOM 1626 C CA . ALA B 1 72 ? 7.133 -4.188 -18.812 1 97.12 72 ALA B CA 1
ATOM 1627 C C . ALA B 1 72 ? 8.578 -4.336 -18.328 1 97.12 72 ALA B C 1
ATOM 1629 O O . ALA B 1 72 ? 9.367 -5.062 -18.938 1 97.12 72 ALA B O 1
ATOM 1630 N N . ASP B 1 73 ? 8.938 -3.719 -17.266 1 97.5 73 ASP B N 1
ATOM 1631 C CA . ASP B 1 73 ? 10.289 -3.775 -16.719 1 97.5 73 ASP B CA 1
ATOM 1632 C C . ASP B 1 73 ? 10.406 -4.859 -15.648 1 97.5 73 ASP B C 1
ATOM 1634 O O . ASP B 1 73 ? 11.398 -4.914 -14.922 1 97.5 73 ASP B O 1
ATOM 1638 N N . CYS B 1 74 ? 9.305 -5.727 -15.477 1 96.69 74 CYS B N 1
ATOM 1639 C CA . CYS B 1 74 ? 9.266 -6.879 -14.586 1 96.69 74 CYS B CA 1
ATOM 1640 C C . CYS B 1 74 ? 9.398 -6.445 -13.133 1 96.69 74 CYS B C 1
ATOM 1642 O O . CYS B 1 74 ? 10.031 -7.141 -12.328 1 96.69 74 CYS B O 1
ATOM 1644 N N . ILE B 1 75 ? 8.898 -5.305 -12.828 1 97.19 75 ILE B N 1
ATOM 1645 C CA . ILE B 1 75 ? 8.945 -4.781 -11.469 1 97.19 75 ILE B CA 1
ATOM 1646 C C . ILE B 1 75 ? 7.629 -5.074 -10.75 1 97.19 75 ILE B C 1
ATOM 1648 O O . ILE B 1 75 ? 6.57 -4.598 -11.172 1 97.19 75 ILE B O 1
ATOM 1652 N N . PRO B 1 76 ? 7.672 -5.828 -9.672 1 97.94 76 PRO B N 1
ATOM 1653 C CA . PRO B 1 76 ? 6.449 -6.027 -8.883 1 97.94 76 PRO B CA 1
ATOM 1654 C C . PRO B 1 76 ? 5.973 -4.75 -8.203 1 97.94 76 PRO B C 1
ATOM 1656 O O . PRO B 1 76 ? 6.789 -3.941 -7.754 1 97.94 76 PRO B O 1
ATOM 1659 N N . PHE B 1 77 ? 4.703 -4.605 -8.172 1 97.56 77 PHE B N 1
ATOM 1660 C CA . PHE B 1 77 ? 4.117 -3.391 -7.621 1 97.56 77 PHE B CA 1
ATOM 1661 C C . PHE B 1 77 ? 4.109 -3.432 -6.098 1 97.56 77 PHE B C 1
ATOM 1663 O O . PHE B 1 77 ? 4.262 -2.396 -5.441 1 97.56 77 PHE B O 1
ATOM 1670 N N . THR B 1 78 ? 3.807 -4.59 -5.512 1 97.38 78 THR B N 1
ATOM 1671 C CA . THR B 1 78 ? 3.771 -4.758 -4.062 1 97.38 78 THR B CA 1
ATOM 1672 C C . THR B 1 78 ? 4.238 -6.156 -3.67 1 97.38 78 THR B C 1
ATOM 1674 O O . THR B 1 78 ? 4.617 -6.957 -4.531 1 97.38 78 THR B O 1
ATOM 1677 N N . GLN B 1 79 ? 4.234 -6.387 -2.33 1 97.94 79 GLN B N 1
ATOM 1678 C CA . GLN B 1 79 ? 4.742 -7.652 -1.811 1 97.94 79 GLN B CA 1
ATOM 1679 C C . GLN B 1 79 ? 3.838 -8.203 -0.711 1 97.94 79 GLN B C 1
ATOM 1681 O O . GLN B 1 79 ? 3.332 -7.441 0.118 1 97.94 79 GLN B O 1
ATOM 1686 N N . PHE B 1 80 ? 3.654 -9.508 -0.735 1 98.75 80 PHE B N 1
ATOM 1687 C CA . PHE B 1 80 ? 2.979 -10.234 0.337 1 98.75 80 PHE B CA 1
ATOM 1688 C C . PHE B 1 80 ? 3.922 -11.234 0.995 1 98.75 80 PHE B C 1
ATOM 1690 O O . PHE B 1 80 ? 4.797 -11.789 0.335 1 98.75 80 PHE B O 1
ATOM 1697 N N . GLU B 1 81 ? 3.689 -11.43 2.254 1 98.12 81 GLU B N 1
ATOM 1698 C CA . GLU B 1 81 ? 4.465 -12.422 2.998 1 98.12 81 GLU B CA 1
ATOM 1699 C C . GLU B 1 81 ? 3.738 -13.758 3.053 1 98.12 81 GLU B C 1
ATOM 1701 O O . GLU B 1 81 ? 2.523 -13.805 3.25 1 98.12 81 GLU B O 1
ATOM 1706 N N . VAL B 1 82 ? 4.473 -14.797 2.869 1 97.94 82 VAL B N 1
ATOM 1707 C CA . VAL B 1 82 ? 3.943 -16.156 3.025 1 97.94 82 VAL B CA 1
ATOM 1708 C C . VAL B 1 82 ? 4.793 -16.922 4.027 1 97.94 82 VAL B C 1
ATOM 1710 O O . VAL B 1 82 ? 5.969 -16.625 4.223 1 97.94 82 VAL B O 1
ATOM 1713 N N . GLU B 1 83 ? 4.219 -17.906 4.652 1 95.94 83 GLU B N 1
ATOM 1714 C CA . GLU B 1 83 ? 4.922 -18.719 5.637 1 95.94 83 GLU B CA 1
ATOM 1715 C C . GLU B 1 83 ? 5.855 -19.719 4.961 1 95.94 83 GLU B C 1
ATOM 1717 O O . GLU B 1 83 ? 6.938 -20.016 5.473 1 95.94 83 GLU B O 1
ATOM 1722 N N . ASP B 1 84 ? 5.383 -20.297 3.945 1 97.44 84 ASP B N 1
ATOM 1723 C CA . ASP B 1 84 ? 6.105 -21.312 3.174 1 97.44 84 ASP B CA 1
ATOM 1724 C C . ASP B 1 84 ? 6.035 -21.016 1.678 1 97.44 84 ASP B C 1
ATOM 1726 O O . ASP B 1 84 ? 5.035 -21.312 1.024 1 97.44 84 ASP B O 1
ATOM 1730 N N . LEU B 1 85 ? 7.129 -20.469 1.15 1 98.44 85 LEU B N 1
ATOM 1731 C CA . LEU B 1 85 ? 7.137 -19.984 -0.225 1 98.44 85 LEU B CA 1
ATOM 1732 C C . LEU B 1 85 ? 6.98 -21.125 -1.21 1 98.44 85 LEU B C 1
ATOM 1734 O O . LEU B 1 85 ? 6.207 -21.031 -2.164 1 98.44 85 LEU B O 1
ATOM 1738 N N . ASP B 1 86 ? 7.711 -22.219 -1.017 1 97.94 86 ASP B N 1
ATOM 1739 C CA . ASP B 1 86 ? 7.664 -23.359 -1.929 1 97.94 86 ASP B CA 1
ATOM 1740 C C . ASP B 1 86 ? 6.258 -23.938 -1.999 1 97.94 86 ASP B C 1
ATOM 1742 O O . ASP B 1 86 ? 5.758 -24.234 -3.086 1 97.94 86 ASP B O 1
ATOM 1746 N N . LYS B 1 87 ? 5.684 -24.078 -0.895 1 98.31 87 LYS B N 1
ATOM 1747 C CA . LYS B 1 87 ? 4.324 -24.609 -0.843 1 98.31 87 LYS B CA 1
ATOM 1748 C C . LYS B 1 87 ? 3.348 -23.688 -1.563 1 98.31 87 LYS B C 1
ATOM 1750 O O . LYS B 1 87 ? 2.502 -24.141 -2.332 1 98.31 87 LYS B O 1
ATOM 1755 N N . GLU B 1 88 ? 3.443 -22.422 -1.302 1 98.56 88 GLU B N 1
ATOM 1756 C CA . GLU B 1 88 ? 2.539 -21.469 -1.931 1 98.56 88 GLU B CA 1
ATOM 1757 C C . GLU B 1 88 ? 2.777 -21.391 -3.436 1 98.56 88 GLU B C 1
ATOM 1759 O O . GLU B 1 88 ? 1.831 -21.25 -4.215 1 98.56 88 GLU B O 1
ATOM 1764 N N . PHE B 1 89 ? 4.004 -21.453 -3.83 1 98.75 89 PHE B N 1
ATOM 1765 C CA . PHE B 1 89 ? 4.359 -21.469 -5.242 1 98.75 89 PHE B CA 1
ATOM 1766 C C . PHE B 1 89 ? 3.689 -22.641 -5.957 1 98.75 89 PHE B C 1
ATOM 1768 O O . PHE B 1 89 ? 3.037 -22.453 -6.984 1 98.75 89 PHE B O 1
ATOM 1775 N N . GLN B 1 90 ? 3.82 -23.797 -5.391 1 98.69 90 GLN B N 1
ATOM 1776 C CA . GLN B 1 90 ? 3.232 -25 -5.984 1 98.69 90 GLN B CA 1
ATOM 1777 C C . GLN B 1 90 ? 1.71 -24.891 -6.027 1 98.69 90 GLN B C 1
ATOM 1779 O O . GLN B 1 90 ? 1.088 -25.25 -7.035 1 98.69 90 GLN B O 1
ATOM 1784 N N . ARG B 1 91 ? 1.185 -24.422 -4.98 1 98.5 91 ARG B N 1
ATOM 1785 C CA . ARG B 1 91 ? -0.265 -24.266 -4.926 1 98.5 91 ARG B CA 1
ATOM 1786 C C . ARG B 1 91 ? -0.756 -23.328 -6.02 1 98.5 91 ARG B C 1
ATOM 1788 O O . ARG B 1 91 ? -1.666 -23.672 -6.777 1 98.5 91 ARG B O 1
ATOM 1795 N N . LEU B 1 92 ? -0.159 -22.188 -6.105 1 98.81 92 LEU B N 1
ATOM 1796 C CA . LEU B 1 92 ? -0.582 -21.172 -7.062 1 98.81 92 LEU B CA 1
ATOM 1797 C C . LEU B 1 92 ? -0.34 -21.641 -8.492 1 98.81 92 LEU B C 1
ATOM 1799 O O . LEU B 1 92 ? -1.15 -21.375 -9.383 1 98.81 92 LEU B O 1
ATOM 1803 N N . LYS B 1 93 ? 0.721 -22.297 -8.711 1 98.44 93 LYS B N 1
ATOM 1804 C CA . LYS B 1 93 ? 0.973 -22.859 -10.031 1 98.44 93 LYS B CA 1
ATOM 1805 C C . LYS B 1 93 ? -0.12 -23.859 -10.414 1 98.44 93 LYS B C 1
ATOM 1807 O O . LYS B 1 93 ? -0.584 -23.859 -11.555 1 98.44 93 LYS B O 1
ATOM 1812 N N . SER B 1 94 ? -0.441 -24.656 -9.477 1 98.5 94 SER B N 1
ATOM 1813 C CA . SER B 1 94 ? -1.468 -25.656 -9.742 1 98.5 94 SER B CA 1
ATOM 1814 C C . SER B 1 94 ? -2.814 -25 -10.039 1 98.5 94 SER B C 1
ATOM 1816 O O . SER B 1 94 ? -3.676 -25.609 -10.672 1 98.5 94 SER B O 1
ATOM 1818 N N . LEU B 1 95 ? -2.979 -23.812 -9.594 1 98.31 95 LEU B N 1
ATOM 1819 C CA . LEU B 1 95 ? -4.207 -23.062 -9.828 1 98.31 95 LEU B CA 1
ATOM 1820 C C . LEU B 1 95 ? -4.105 -22.234 -11.102 1 98.31 95 LEU B C 1
ATOM 1822 O O . LEU B 1 95 ? -4.992 -21.438 -11.398 1 98.31 95 LEU B O 1
ATOM 1826 N N . GLY B 1 96 ? -3.016 -22.344 -11.773 1 98.12 96 GLY B N 1
ATOM 1827 C CA . GLY B 1 96 ? -2.877 -21.703 -13.07 1 98.12 96 GLY B CA 1
ATOM 1828 C C . GLY B 1 96 ? -2.266 -20.312 -12.984 1 98.12 96 GLY B C 1
ATOM 1829 O O . GLY B 1 96 ? -2.27 -19.562 -13.969 1 98.12 96 GLY B O 1
ATOM 1830 N N . VAL B 1 97 ? -1.73 -19.938 -11.891 1 98.69 97 VAL B N 1
ATOM 1831 C CA . VAL B 1 97 ? -1.067 -18.641 -11.75 1 98.69 97 VAL B CA 1
ATOM 1832 C C . VAL B 1 97 ? 0.276 -18.672 -12.477 1 98.69 97 VAL B C 1
ATOM 1834 O O . VAL B 1 97 ? 1.041 -19.625 -12.344 1 98.69 97 VAL B O 1
ATOM 1837 N N . GLU B 1 98 ? 0.54 -17.641 -13.25 1 98.5 98 GLU B N 1
ATOM 1838 C CA . GLU B 1 98 ? 1.779 -17.547 -14.016 1 98.5 98 GLU B CA 1
ATOM 1839 C C . GLU B 1 98 ? 2.854 -16.797 -13.242 1 98.5 98 GLU B C 1
ATOM 1841 O O . GLU B 1 98 ? 2.684 -15.609 -12.938 1 98.5 98 GLU B O 1
ATOM 1846 N N . PHE B 1 99 ? 3.916 -17.453 -13.023 1 98.75 99 PHE B N 1
ATOM 1847 C CA . PHE B 1 99 ? 5.051 -16.844 -12.336 1 98.75 99 PHE B CA 1
ATOM 1848 C C . PHE B 1 99 ? 6.059 -16.297 -13.344 1 98.75 99 PHE B C 1
ATOM 1850 O O . PHE B 1 99 ? 6.367 -16.953 -14.336 1 98.75 99 PHE B O 1
ATOM 1857 N N . VAL B 1 100 ? 6.508 -15.102 -13.062 1 98.38 100 VAL B N 1
ATOM 1858 C CA . VAL B 1 100 ? 7.539 -14.5 -13.898 1 98.38 100 VAL B CA 1
ATOM 1859 C C . VAL B 1 100 ? 8.898 -14.648 -13.227 1 98.38 100 VAL B C 1
ATOM 1861 O O . VAL B 1 100 ? 9.938 -14.508 -13.875 1 98.38 100 VAL B O 1
ATOM 1864 N N . VAL B 1 101 ? 8.953 -14.789 -12.016 1 98.25 101 VAL B N 1
ATOM 1865 C CA . VAL B 1 101 ? 10.125 -15.156 -11.219 1 98.25 101 VAL B CA 1
ATOM 1866 C C . VAL B 1 101 ? 9.797 -16.359 -10.336 1 98.25 101 VAL B C 1
ATOM 1868 O O . VAL B 1 101 ? 8.891 -16.297 -9.492 1 98.25 101 VAL B O 1
ATOM 1871 N N . GLU B 1 102 ? 10.492 -17.422 -10.57 1 98.38 102 GLU B N 1
ATOM 1872 C CA . GLU B 1 102 ? 10.328 -18.578 -9.711 1 98.38 102 GLU B CA 1
ATOM 1873 C C . GLU B 1 102 ? 11.047 -18.391 -8.375 1 98.38 102 GLU B C 1
ATOM 1875 O O . GLU B 1 102 ? 11.859 -17.469 -8.234 1 98.38 102 GLU B O 1
ATOM 1880 N N . PRO B 1 103 ? 10.68 -19.25 -7.395 1 98.44 103 PRO B N 1
ATOM 1881 C CA . PRO B 1 103 ? 11.305 -19.062 -6.078 1 98.44 103 PRO B CA 1
ATOM 1882 C C . PRO B 1 103 ? 12.828 -18.984 -6.156 1 98.44 103 PRO B C 1
ATOM 1884 O O . PRO B 1 103 ? 13.469 -19.828 -6.785 1 98.44 103 PRO B O 1
ATOM 1887 N N . MET B 1 104 ? 13.305 -17.938 -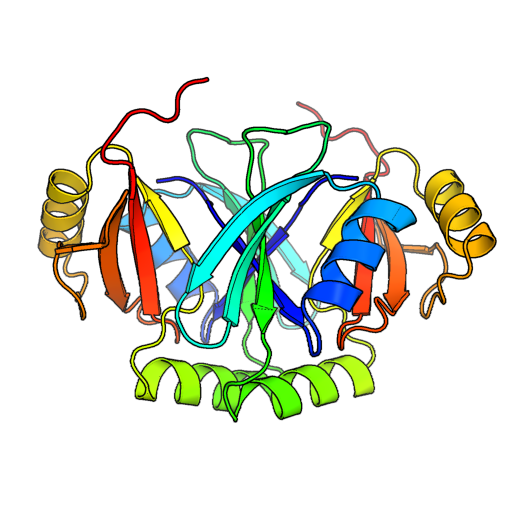5.504 1 98 104 MET B N 1
ATOM 1888 C CA . MET B 1 104 ? 14.75 -17.75 -5.52 1 98 104 MET B CA 1
ATOM 1889 C C . MET B 1 104 ? 15.227 -17.078 -4.238 1 98 104 MET B C 1
ATOM 1891 O O . MET B 1 104 ? 14.438 -16.453 -3.535 1 98 104 MET B O 1
ATOM 1895 N N . ASP B 1 105 ? 16.516 -17.156 -4.035 1 96.06 105 ASP B N 1
ATOM 1896 C CA . ASP B 1 105 ? 17.172 -16.562 -2.873 1 96.06 105 ASP B CA 1
ATOM 1897 C C . ASP B 1 105 ? 17.484 -15.094 -3.111 1 96.06 105 ASP B C 1
ATOM 1899 O O . ASP B 1 105 ? 18.109 -14.734 -4.117 1 96.06 105 ASP B O 1
ATOM 1903 N N . ALA B 1 106 ? 17.016 -14.258 -2.203 1 92.31 106 ALA B N 1
ATOM 1904 C CA . ALA B 1 106 ? 17.281 -12.82 -2.268 1 92.31 106 ALA B CA 1
ATOM 1905 C C . ALA B 1 106 ? 17.891 -12.32 -0.96 1 92.31 106 ALA B C 1
ATOM 1907 O O . ALA B 1 106 ? 17.469 -11.289 -0.432 1 92.31 106 ALA B O 1
ATOM 1908 N N . GLY B 1 107 ? 18.844 -13.023 -0.482 1 90.38 107 GLY B N 1
ATOM 1909 C CA . GLY B 1 107 ? 19.484 -12.672 0.772 1 90.38 107 GLY B CA 1
ATOM 1910 C C . GLY B 1 107 ? 18.734 -13.172 1.991 1 90.38 107 GLY B C 1
ATOM 1911 O O . GLY B 1 107 ? 18.609 -14.383 2.191 1 90.38 107 GLY B O 1
ATOM 1912 N N . PRO B 1 108 ? 18.203 -12.211 2.748 1 89.19 108 PRO B N 1
ATOM 1913 C CA . PRO B 1 108 ? 17.531 -12.656 3.967 1 89.19 108 PRO B CA 1
ATOM 1914 C C . PRO B 1 108 ? 16.156 -13.273 3.689 1 89.19 108 PRO B C 1
ATOM 1916 O O . PRO B 1 108 ? 15.555 -13.859 4.586 1 89.19 108 PRO B O 1
ATOM 1919 N N . VAL B 1 109 ? 15.742 -13.172 2.422 1 93.75 109 VAL B N 1
ATOM 1920 C CA . VAL B 1 109 ? 14.406 -13.656 2.096 1 93.75 109 VAL B CA 1
ATOM 1921 C C . VAL B 1 109 ? 14.469 -14.531 0.843 1 93.75 109 VAL B C 1
ATOM 1923 O O . VAL B 1 109 ? 15.43 -14.461 0.078 1 93.75 109 VAL B O 1
ATOM 1926 N N . MET B 1 110 ? 13.477 -15.406 0.721 1 97.88 110 MET B N 1
ATOM 1927 C CA . MET B 1 110 ? 13.117 -16.031 -0.545 1 97.88 110 MET B CA 1
ATOM 1928 C C . MET B 1 110 ? 11.969 -15.297 -1.217 1 97.88 110 MET B C 1
ATOM 1930 O O . MET B 1 110 ? 11.031 -14.859 -0.547 1 97.88 110 MET B O 1
ATOM 1934 N N . ILE B 1 111 ? 12.062 -15.219 -2.584 1 98.44 111 ILE B N 1
ATOM 1935 C CA . ILE B 1 111 ? 11.008 -14.461 -3.246 1 98.44 111 ILE B CA 1
ATOM 1936 C C . ILE B 1 111 ? 10.555 -15.188 -4.508 1 98.44 111 ILE B C 1
ATOM 1938 O O . ILE B 1 111 ? 11.273 -16.047 -5.031 1 98.44 111 ILE B O 1
ATOM 1942 N N . ALA B 1 112 ? 9.406 -14.891 -4.961 1 98.75 112 ALA B N 1
ATOM 1943 C CA . ALA B 1 112 ? 8.82 -15.211 -6.258 1 98.75 112 ALA B CA 1
ATOM 1944 C C . ALA B 1 112 ? 7.84 -14.125 -6.699 1 98.75 112 ALA B C 1
ATOM 1946 O O . ALA B 1 112 ? 7.332 -13.367 -5.871 1 98.75 112 ALA B O 1
ATOM 1947 N N . SER B 1 113 ? 7.656 -14 -8.039 1 98.81 113 SER B N 1
ATOM 1948 C CA . SER B 1 113 ? 6.73 -12.992 -8.547 1 98.81 113 SER B CA 1
ATOM 1949 C C . SER B 1 113 ? 5.785 -13.594 -9.586 1 98.81 113 SER B C 1
ATOM 1951 O O . SER B 1 113 ? 6.203 -14.398 -10.422 1 98.81 113 SER B O 1
ATOM 1953 N N . PHE B 1 114 ? 4.57 -13.133 -9.5 1 98.88 114 PHE B N 1
ATOM 1954 C CA . PHE B 1 114 ? 3.58 -13.656 -10.438 1 98.88 114 PHE B CA 1
ATOM 1955 C C . PHE B 1 114 ? 2.717 -12.531 -10.992 1 98.88 114 PHE B C 1
ATOM 1957 O O . PHE B 1 114 ? 2.768 -11.398 -10.508 1 98.88 114 PHE B O 1
ATOM 1964 N N . ASP B 1 115 ? 2.045 -12.844 -12.062 1 98.69 115 ASP B N 1
ATOM 1965 C CA . ASP B 1 115 ? 1.099 -11.945 -12.719 1 98.69 115 ASP B CA 1
ATOM 1966 C C . ASP B 1 115 ? -0.3 -12.094 -12.125 1 98.69 115 ASP B C 1
ATOM 1968 O O . ASP B 1 115 ? -0.886 -13.18 -12.164 1 98.69 115 ASP B O 1
ATOM 1972 N N . ASP B 1 116 ? -0.859 -10.984 -11.633 1 98.56 116 ASP B N 1
ATOM 1973 C CA . ASP B 1 116 ? -2.176 -11.086 -11.008 1 98.56 116 ASP B CA 1
ATOM 1974 C C . ASP B 1 116 ? -3.285 -11.016 -12.055 1 98.56 116 ASP B C 1
ATOM 1976 O O . ASP B 1 116 ? -4.469 -11.07 -11.719 1 98.56 116 ASP B O 1
ATOM 1980 N N . THR B 1 117 ? -2.922 -10.797 -13.312 1 97.25 117 THR B N 1
ATOM 1981 C CA . THR B 1 117 ? -3.783 -10.758 -14.484 1 97.25 117 THR B CA 1
ATOM 1982 C C . THR B 1 117 ? -4.668 -9.516 -14.469 1 97.25 117 THR B C 1
ATOM 1984 O O . THR B 1 117 ? -5.527 -9.344 -15.336 1 97.25 117 THR B O 1
ATOM 1987 N N . CYS B 1 118 ? -4.48 -8.664 -13.516 1 97.62 118 CYS B N 1
ATOM 1988 C CA . CYS B 1 118 ? -5.277 -7.449 -13.383 1 97.62 118 CYS B CA 1
ATOM 1989 C C . CYS B 1 118 ? -4.418 -6.207 -13.586 1 97.62 118 CYS B C 1
ATOM 1991 O O . CYS B 1 118 ? -4.84 -5.094 -13.258 1 97.62 118 CYS B O 1
ATOM 1993 N N . GLY B 1 119 ? -3.242 -6.371 -14.07 1 97.19 119 GLY B N 1
ATOM 1994 C CA . GLY B 1 119 ? -2.406 -5.23 -14.406 1 97.19 119 GLY B CA 1
ATOM 1995 C C . GLY B 1 119 ? -1.092 -5.207 -13.648 1 97.19 119 GLY B C 1
ATOM 1996 O O . GLY B 1 119 ? -0.207 -4.406 -13.953 1 97.19 119 GLY B O 1
ATOM 1997 N N . ASN B 1 120 ? -0.901 -6.09 -12.664 1 98.5 120 ASN B N 1
ATOM 1998 C CA . ASN B 1 120 ? 0.258 -5.965 -11.789 1 98.5 120 ASN B CA 1
ATOM 1999 C C . ASN B 1 120 ? 1.061 -7.262 -11.734 1 98.5 120 ASN B C 1
ATOM 2001 O O . ASN B 1 120 ? 0.502 -8.352 -11.891 1 98.5 120 ASN B O 1
ATOM 2005 N N . LEU B 1 121 ? 2.393 -7.094 -11.586 1 98.62 121 LEU B N 1
ATOM 2006 C CA . LEU B 1 121 ? 3.162 -8.172 -10.961 1 98.62 121 LEU B CA 1
ATOM 2007 C C . LEU B 1 121 ? 3.158 -8.031 -9.445 1 98.62 121 LEU B C 1
ATOM 2009 O O . LEU B 1 121 ? 3.256 -6.922 -8.914 1 98.62 121 LEU B O 1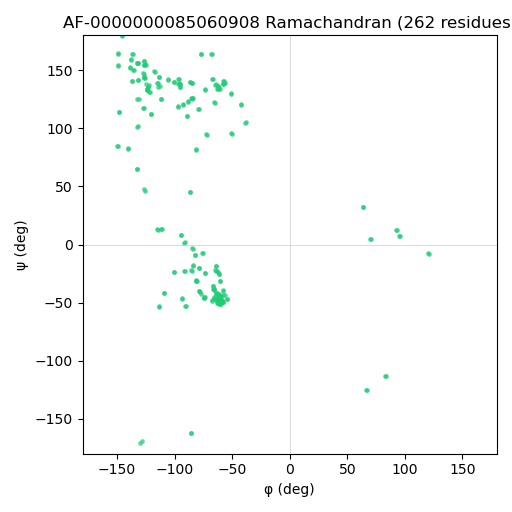
ATOM 2013 N N . ILE B 1 122 ? 3.039 -9.172 -8.75 1 98.81 122 ILE B N 1
ATOM 2014 C CA . ILE B 1 122 ? 3.02 -9.242 -7.297 1 98.81 122 ILE B CA 1
ATOM 2015 C C . ILE B 1 122 ? 4.152 -10.141 -6.809 1 98.81 122 ILE B C 1
ATOM 2017 O O . ILE B 1 122 ? 4.383 -11.219 -7.363 1 98.81 122 ILE B O 1
ATOM 2021 N N . GLN B 1 123 ? 4.887 -9.656 -5.871 1 98.69 123 GLN B N 1
ATOM 2022 C CA . GLN B 1 123 ? 5.934 -10.477 -5.27 1 98.69 123 GLN B CA 1
ATOM 2023 C C . GLN B 1 123 ? 5.449 -11.133 -3.98 1 98.69 123 GLN B C 1
ATOM 2025 O O . GLN B 1 123 ? 4.758 -10.5 -3.178 1 98.69 123 GLN B O 1
ATOM 2030 N N . ILE B 1 124 ? 5.805 -12.406 -3.775 1 98.75 124 ILE B N 1
ATOM 2031 C CA . ILE B 1 124 ? 5.629 -13.062 -2.482 1 98.75 124 ILE B CA 1
ATOM 2032 C C . ILE B 1 124 ? 6.996 -13.375 -1.876 1 98.75 124 ILE B C 1
ATOM 2034 O O . ILE B 1 124 ? 7.938 -13.719 -2.596 1 98.75 124 ILE B O 1
ATOM 2038 N N . MET B 1 125 ? 7.035 -13.242 -0.578 1 97.75 125 MET B N 1
ATOM 2039 C CA . MET B 1 125 ? 8.328 -13.414 0.073 1 97.75 125 MET B CA 1
ATOM 2040 C C . MET B 1 125 ? 8.188 -14.211 1.364 1 97.75 125 MET B C 1
ATOM 2042 O O . MET B 1 125 ? 7.109 -14.242 1.965 1 97.75 125 MET B O 1
ATOM 2046 N N . GLN B 1 126 ? 9.219 -14.914 1.737 1 97.94 126 GLN B N 1
ATOM 2047 C CA . GLN B 1 126 ? 9.383 -15.656 2.982 1 97.94 126 GLN B CA 1
ATOM 2048 C C . GLN B 1 126 ? 10.727 -15.336 3.633 1 97.94 126 GLN B C 1
ATOM 2050 O O . GLN B 1 126 ? 11.773 -15.445 2.992 1 97.94 126 GLN B O 1
ATOM 2055 N N . TYR B 1 127 ? 10.719 -14.898 4.891 1 93.88 127 TYR B N 1
ATOM 2056 C CA . TYR B 1 127 ? 11.977 -14.773 5.613 1 93.88 127 TYR B CA 1
ATOM 2057 C C . TYR B 1 127 ? 12.633 -16.125 5.809 1 93.88 127 TYR B C 1
ATOM 2059 O O . TYR B 1 127 ? 11.969 -17.109 6.129 1 93.88 127 TYR B O 1
ATOM 2067 N N . LYS B 1 128 ? 13.93 -16.141 5.617 1 91.31 128 LYS B N 1
ATOM 2068 C CA . LYS B 1 128 ? 14.672 -17.375 5.82 1 91.31 128 LYS B CA 1
ATOM 2069 C C . LYS B 1 128 ? 14.828 -17.688 7.309 1 91.31 128 LYS B C 1
ATOM 2071 O O . LYS B 1 128 ? 14.789 -18.859 7.711 1 91.31 128 LYS B O 1
ATOM 2076 N N . PHE B 1 129 ? 15.172 -16.656 7.977 1 81.62 129 PHE B N 1
ATOM 2077 C CA . PHE B 1 129 ? 15.336 -16.828 9.414 1 81.62 129 PHE B CA 1
ATOM 2078 C C . PHE B 1 129 ? 14.25 -16.062 10.18 1 81.62 129 PHE B C 1
ATOM 2080 O O . PHE B 1 129 ? 13.828 -14.992 9.75 1 81.62 129 PHE B O 1
ATOM 2087 N N . LYS B 1 130 ? 13.602 -16.891 11 1 64.81 130 LYS B N 1
ATOM 2088 C CA . LYS B 1 130 ? 12.516 -16.281 11.75 1 64.81 130 LYS B CA 1
ATOM 2089 C C . LYS B 1 130 ? 12.906 -14.898 12.281 1 64.81 130 LYS B C 1
ATOM 2091 O O . LYS B 1 130 ? 14.016 -14.719 12.789 1 64.81 130 LYS B O 1
ATOM 2096 N N . LYS B 1 131 ? 12.203 -13.945 11.898 1 57.78 131 LYS B N 1
ATOM 2097 C CA . LYS B 1 131 ? 12.391 -12.586 12.398 1 57.78 131 LYS B CA 1
ATOM 2098 C C . LYS B 1 131 ? 12.445 -12.555 13.922 1 57.78 131 LYS B C 1
ATOM 2100 O O . LYS B 1 131 ? 11.641 -13.211 14.594 1 57.78 131 LYS B O 1
ATOM 2105 N N . GLN B 1 132 ? 13.734 -12.586 14.555 1 43.22 132 GLN B N 1
ATOM 2106 C CA . GLN B 1 132 ? 13.773 -12.508 16 1 43.22 132 GLN B CA 1
ATOM 2107 C C . GLN B 1 132 ? 12.727 -11.539 16.531 1 43.22 132 GLN B C 1
ATOM 2109 O O . GLN B 1 132 ? 12.664 -10.383 16.109 1 43.22 132 GLN B O 1
ATOM 2114 N N . GLU B 1 133 ? 11.641 -11.977 17.094 1 41.19 133 GLU B N 1
ATOM 2115 C CA . GLU B 1 133 ? 10.711 -11.109 17.812 1 41.19 133 GLU B CA 1
ATOM 2116 C C . GLU B 1 133 ? 11.461 -10.133 18.719 1 41.19 133 GLU B C 1
ATOM 2118 O O . GLU B 1 133 ? 12.531 -10.445 19.234 1 41.19 133 GLU B O 1
#

InterPro domains:
  IPR004360 Glyoxalase/fosfomycin resistance/dioxygenase domain [PF00903] (6-124)
  IPR029068 Glyoxalase/Bleomycin resistance protein/Dihydroxybiphenyl dioxygenase [G3DSA:3.10.180.10] (1-129)
  IPR029068 Glyoxalase/Bleomycin resistance protein/Dihydroxybiphenyl dioxygenase [SSF54593] (6-127)
  IPR037523 Vicinal oxygen chelate (VOC), core domain [PS51819] (2-127)

Nearest PDB structures (foldseek):
  4g6x-assembly1_A-2  TM=9.978E-01  e=5.624E-21  Catenulispora acidiphila DSM 44928
  5umw-assembly2_B  TM=8.709E-01  e=3.788E-12  Streptomyces sp. CB03234
  6cky-assembly1_B  TM=8.676E-01  e=3.788E-12  Streptomyces uncialis
  5umw-assembly3_D  TM=8.022E-01  e=5.545E-12  Streptomyces sp. CB03234
  6qh4-assembly1_C  TM=3.567E-01  e=1.770E-04  Homo sapiens